Protein AF-A0A1G8EY68-F1 (afdb_monomer_lite)

pLDDT: mean 88.42, std 15.11, range [33.19, 98.62]

Foldseek 3Di:
DPDDFDWDADPVRDTDGDDPVNVVVVVPDPDDDPPQDQQKAFDPDWDPCLLVVLLVLVCCQQVVPPDDSVCLVVDPFWDWGWDQDPVRDIFIWATHGSVRSSVVCRVPLADDCVVGSHDFQDQCLQQDKDKDWDADAQDDPDPPDDQDKDWDCSCCVNQHVPQPDIDIDRHGDIDISACQNVLLVVLLVLLVVLSVVSSCVPPPVSVVSLLVSLVSLLVNVLRLLLSQLSSLVRPADPQFHDDCVQLPDSPPDDPVSSQVSLCNGRVFDLPLVVLVVLSLLSVLLNVCSVVVVVVDADDDSVLSLVNSQSSLSSLVSSVSSCVSNVTTDGSSSSSSNSGGRMDGDDPPVCPVPDDCDPVNPDDDNRSDDPPPD

Radius of gyration: 25.38 Å; chains: 1; bounding box: 69×72×70 Å

Structure (mmCIF, N/CA/C/O backbone):
data_AF-A0A1G8EY68-F1
#
_entry.id   AF-A0A1G8EY68-F1
#
loop_
_atom_site.group_PDB
_atom_site.id
_atom_site.type_symbol
_atom_site.label_atom_id
_atom_site.label_alt_id
_atom_site.label_comp_id
_atom_site.label_asym_id
_atom_site.label_entity_id
_atom_site.label_seq_id
_atom_site.pdbx_PDB_ins_code
_atom_site.Cartn_x
_atom_site.Cartn_y
_atom_site.Cartn_z
_atom_site.occupancy
_atom_site.B_iso_or_equiv
_atom_site.auth_seq_id
_atom_site.auth_comp_id
_atom_site.auth_asym_id
_atom_site.auth_atom_id
_atom_site.pdbx_PDB_model_num
ATOM 1 N N . MET A 1 1 ? 23.937 -21.626 -38.816 1.00 41.50 1 MET A N 1
ATOM 2 C CA . MET A 1 1 ? 23.958 -20.214 -39.261 1.00 41.50 1 MET A CA 1
ATOM 3 C C . MET A 1 1 ? 25.320 -19.625 -38.920 1.00 41.50 1 MET A C 1
ATOM 5 O O . MET A 1 1 ? 25.700 -19.685 -37.760 1.00 41.50 1 MET A O 1
ATOM 9 N N . LYS A 1 2 ? 26.089 -19.144 -39.907 1.00 33.19 2 LYS A N 1
ATOM 10 C CA . LYS A 1 2 ? 27.363 -18.442 -39.666 1.00 33.19 2 LYS A CA 1
ATOM 11 C C . LYS A 1 2 ? 27.033 -17.008 -39.242 1.00 33.19 2 LYS A C 1
ATOM 13 O O . LYS A 1 2 ? 26.468 -16.268 -40.040 1.00 33.19 2 LYS A O 1
ATOM 18 N N . GLY A 1 3 ? 27.310 -16.659 -37.986 1.00 39.44 3 GLY A N 1
ATOM 19 C CA . GLY A 1 3 ? 27.081 -15.314 -37.458 1.00 39.44 3 GLY A CA 1
ATOM 20 C C . GLY A 1 3 ? 27.937 -14.282 -38.194 1.00 39.44 3 GLY A C 1
ATOM 21 O O . GLY A 1 3 ? 29.143 -14.464 -38.345 1.00 39.44 3 GLY A O 1
ATOM 22 N N . SER A 1 4 ? 27.297 -13.222 -38.680 1.00 37.06 4 SER A N 1
ATOM 23 C CA . SER A 1 4 ? 27.951 -12.056 -39.276 1.00 37.06 4 SER A CA 1
ATOM 24 C C . SER A 1 4 ? 28.688 -11.273 -38.186 1.00 37.06 4 SER A C 1
ATOM 26 O O . SER A 1 4 ? 28.052 -10.767 -37.264 1.00 37.06 4 SER A O 1
ATOM 28 N N . ALA A 1 5 ? 30.013 -11.163 -38.290 1.00 46.16 5 ALA A N 1
ATOM 29 C CA . ALA A 1 5 ? 30.825 -10.356 -37.384 1.00 46.16 5 ALA A CA 1
ATOM 30 C C . ALA A 1 5 ? 30.685 -8.862 -37.724 1.00 46.16 5 ALA A C 1
ATOM 32 O O . ALA A 1 5 ? 31.130 -8.414 -38.782 1.00 46.16 5 ALA A O 1
ATOM 33 N N . THR A 1 6 ? 30.089 -8.080 -36.826 1.00 44.00 6 THR A N 1
ATOM 34 C CA . THR A 1 6 ? 30.103 -6.615 -36.895 1.00 44.00 6 THR A CA 1
ATOM 35 C C . THR A 1 6 ? 31.488 -6.114 -36.491 1.00 44.00 6 THR A C 1
ATOM 37 O O . THR A 1 6 ? 31.958 -6.393 -35.392 1.00 44.00 6 THR A O 1
ATOM 40 N N . THR A 1 7 ? 32.164 -5.401 -37.393 1.00 49.25 7 THR A N 1
ATOM 41 C CA . THR A 1 7 ? 33.478 -4.797 -37.125 1.00 49.25 7 THR A CA 1
ATOM 42 C C . THR A 1 7 ? 33.263 -3.332 -36.766 1.00 49.25 7 THR A C 1
ATOM 44 O O . THR A 1 7 ? 32.762 -2.584 -37.602 1.00 49.25 7 THR A O 1
ATOM 47 N N . SER A 1 8 ? 33.624 -2.922 -35.550 1.00 55.19 8 SER A N 1
ATOM 48 C CA . SER A 1 8 ? 33.735 -1.507 -35.186 1.00 55.19 8 SER A CA 1
ATOM 49 C C . SER A 1 8 ? 35.199 -1.071 -35.244 1.00 55.19 8 SER A C 1
ATOM 51 O O . SER A 1 8 ? 36.120 -1.884 -35.122 1.00 55.19 8 SER A O 1
ATOM 53 N N . ILE A 1 9 ? 35.407 0.213 -35.515 1.00 59.00 9 ILE A N 1
ATOM 54 C CA . ILE A 1 9 ? 36.724 0.839 -35.605 1.00 59.00 9 ILE A CA 1
ATOM 55 C C . ILE A 1 9 ? 36.774 1.876 -34.486 1.00 59.00 9 ILE A C 1
ATOM 57 O O . ILE A 1 9 ? 35.826 2.650 -34.346 1.00 59.00 9 ILE A O 1
ATOM 61 N N . ASP A 1 10 ? 37.817 1.839 -33.659 1.00 69.81 10 ASP A N 1
ATOM 62 C CA . ASP A 1 10 ? 38.002 2.829 -32.597 1.00 69.81 10 ASP A CA 1
ATOM 63 C C . ASP A 1 10 ? 38.456 4.192 -33.149 1.00 69.81 10 ASP A C 1
ATOM 65 O O . ASP A 1 10 ? 38.717 4.360 -34.345 1.00 69.81 10 ASP A O 1
ATOM 69 N N . SER A 1 11 ? 38.552 5.184 -32.263 1.00 51.19 11 SER A N 1
ATOM 70 C CA . SER A 1 11 ? 39.003 6.542 -32.585 1.00 51.19 11 SER A CA 1
ATOM 71 C C . SER A 1 11 ? 40.435 6.614 -33.135 1.00 51.19 11 SER A C 1
ATOM 73 O O . SER A 1 11 ? 40.827 7.659 -33.647 1.00 51.19 11 SER A O 1
ATOM 75 N N . GLU A 1 12 ? 41.207 5.524 -33.065 1.00 71.81 12 GLU A N 1
ATOM 76 C CA . GLU A 1 12 ? 42.568 5.411 -33.600 1.00 71.81 12 GLU A CA 1
ATOM 77 C C . GLU A 1 12 ? 42.638 4.596 -34.905 1.00 71.81 12 GLU A C 1
ATOM 79 O O . GLU A 1 12 ? 43.721 4.358 -35.444 1.00 71.81 12 GLU A O 1
ATOM 84 N N . GLY A 1 13 ? 41.499 4.167 -35.457 1.00 62.69 13 GLY A N 1
ATOM 85 C CA . GLY A 1 13 ? 41.462 3.422 -36.714 1.00 62.69 13 GLY A CA 1
ATOM 86 C C . GLY A 1 13 ? 41.760 1.924 -36.574 1.00 62.69 13 GLY A C 1
ATOM 87 O O . GLY A 1 13 ? 41.895 1.232 -37.591 1.00 62.69 13 GLY A O 1
ATOM 88 N N . LYS A 1 14 ? 41.842 1.377 -35.354 1.00 69.19 14 LYS A N 1
ATOM 89 C CA . LYS A 1 14 ? 42.041 -0.061 -35.136 1.00 69.19 14 LYS A CA 1
ATOM 90 C C . LYS A 1 14 ? 40.717 -0.811 -35.229 1.00 69.19 14 LYS A C 1
ATOM 92 O O . LYS A 1 14 ? 39.711 -0.464 -34.615 1.00 69.19 14 LYS A O 1
ATOM 97 N N . LYS A 1 15 ? 40.725 -1.895 -36.011 1.00 64.44 15 LYS A N 1
ATOM 98 C CA . LYS A 1 15 ? 39.593 -2.825 -36.117 1.00 64.44 15 LYS A CA 1
ATOM 99 C C . LYS A 1 15 ? 39.483 -3.632 -34.827 1.00 64.44 15 LYS A C 1
ATOM 101 O O . LYS A 1 15 ? 40.297 -4.526 -34.595 1.00 64.44 15 LYS A O 1
ATOM 106 N N . LEU A 1 16 ? 38.452 -3.365 -34.037 1.00 49.41 16 LEU A N 1
ATOM 107 C CA . LEU A 1 16 ? 38.121 -4.174 -32.874 1.00 49.41 16 LEU A CA 1
ATOM 108 C C . LEU A 1 16 ? 37.337 -5.407 -33.338 1.00 49.41 16 LEU A C 1
ATOM 110 O O . LEU A 1 16 ? 36.207 -5.322 -33.825 1.00 49.41 16 LEU A O 1
ATOM 114 N N . LYS A 1 17 ? 37.965 -6.580 -33.222 1.00 54.59 17 LYS A N 1
ATOM 115 C CA . LYS A 1 17 ? 37.289 -7.872 -33.367 1.00 54.59 17 LYS A CA 1
ATOM 116 C C . LYS A 1 17 ? 36.746 -8.268 -32.002 1.00 54.59 17 LYS A C 1
ATOM 118 O O . LYS A 1 17 ? 37.484 -8.800 -31.187 1.00 54.59 17 LYS A O 1
ATOM 123 N N . PHE A 1 18 ? 35.461 -8.034 -31.778 1.00 50.81 18 PHE A N 1
ATOM 124 C CA . PHE A 1 18 ? 34.773 -8.614 -30.630 1.00 50.81 18 PHE A CA 1
ATOM 125 C C . PHE A 1 18 ? 34.341 -10.032 -30.991 1.00 50.81 18 PHE A C 1
ATOM 127 O O . PHE A 1 18 ? 33.532 -10.218 -31.906 1.00 50.81 18 PHE A O 1
ATOM 134 N N . THR A 1 19 ? 34.881 -11.037 -30.306 1.00 64.50 19 THR A N 1
ATOM 135 C CA . THR A 1 19 ? 34.307 -12.381 -30.391 1.00 64.50 19 THR A CA 1
ATOM 136 C C . THR A 1 19 ? 33.032 -12.443 -29.544 1.00 64.50 19 THR A C 1
ATOM 138 O O . THR A 1 19 ? 32.838 -11.656 -28.616 1.00 64.50 19 THR A O 1
ATOM 141 N N . VAL A 1 20 ? 32.119 -13.364 -29.869 1.00 53.75 20 VAL A N 1
ATOM 142 C CA . VAL A 1 20 ? 30.914 -13.604 -29.049 1.00 53.75 20 VAL A CA 1
ATOM 143 C C . VAL A 1 20 ? 31.305 -14.039 -27.627 1.00 53.75 20 VAL A C 1
ATOM 145 O O . VAL A 1 20 ? 30.604 -13.719 -26.673 1.00 53.75 20 VAL A O 1
ATOM 148 N N . GLU A 1 21 ? 32.459 -14.691 -27.476 1.00 50.19 21 GLU A N 1
ATOM 149 C CA . GLU A 1 21 ? 33.015 -15.128 -26.191 1.00 50.19 21 GLU A CA 1
ATOM 150 C C . GLU A 1 21 ? 33.546 -13.958 -25.343 1.00 50.19 21 GLU A C 1
ATOM 152 O O . GLU A 1 21 ? 33.364 -13.971 -24.127 1.00 50.19 21 GLU A O 1
ATOM 157 N N . ASP A 1 22 ? 34.097 -12.904 -25.956 1.00 50.28 22 ASP A N 1
ATOM 158 C CA . ASP A 1 22 ? 34.552 -11.705 -25.228 1.00 50.28 22 ASP A CA 1
ATOM 159 C C . ASP A 1 22 ? 33.386 -10.905 -24.626 1.00 50.28 22 ASP A C 1
ATOM 161 O O . ASP A 1 22 ? 33.532 -10.292 -23.572 1.00 50.28 22 ASP A O 1
ATOM 165 N N . ARG A 1 23 ? 32.199 -10.951 -25.251 1.00 53.75 23 ARG A N 1
ATOM 166 C CA . ARG A 1 23 ? 30.981 -10.321 -24.705 1.00 53.75 23 ARG A CA 1
ATOM 167 C C . ARG A 1 23 ? 30.365 -11.111 -23.553 1.00 53.75 23 ARG A C 1
ATOM 169 O O . ARG A 1 23 ? 29.715 -10.519 -22.700 1.00 53.75 23 ARG A O 1
ATOM 176 N N . LEU A 1 24 ? 30.563 -12.429 -23.527 1.00 45.44 24 LEU A N 1
ATOM 177 C CA . LEU A 1 24 ? 30.036 -13.297 -22.473 1.00 45.44 24 LEU A CA 1
ATOM 178 C C . LEU A 1 24 ? 30.938 -13.309 -21.228 1.00 45.44 24 LEU A C 1
ATOM 180 O O . LEU A 1 24 ? 30.423 -13.408 -20.123 1.00 45.44 24 LEU A O 1
ATOM 184 N N . ARG A 1 25 ? 32.257 -13.103 -21.369 1.00 44.00 25 ARG A N 1
ATOM 185 C CA . ARG A 1 25 ? 33.178 -12.982 -20.217 1.00 44.00 25 ARG A CA 1
ATOM 186 C C . ARG A 1 25 ? 33.007 -11.702 -19.392 1.00 44.00 25 ARG A C 1
ATOM 188 O O . ARG A 1 25 ? 33.511 -11.645 -18.278 1.00 44.00 25 ARG A O 1
ATOM 195 N N . HIS A 1 26 ? 32.309 -10.689 -19.904 1.00 46.91 26 HIS A N 1
ATOM 196 C CA . HIS A 1 26 ? 31.970 -9.479 -19.141 1.00 46.91 26 HIS A CA 1
ATOM 197 C C . HIS A 1 26 ? 30.803 -9.663 -18.159 1.00 46.91 26 HIS A C 1
ATOM 199 O O . HIS A 1 26 ? 30.503 -8.736 -17.415 1.00 46.91 26 HIS A O 1
ATOM 205 N N . TYR A 1 27 ? 30.165 -10.837 -18.126 1.00 45.81 27 TYR A N 1
ATOM 206 C CA . TYR A 1 27 ? 29.086 -11.124 -17.176 1.00 45.81 27 TYR A CA 1
ATOM 207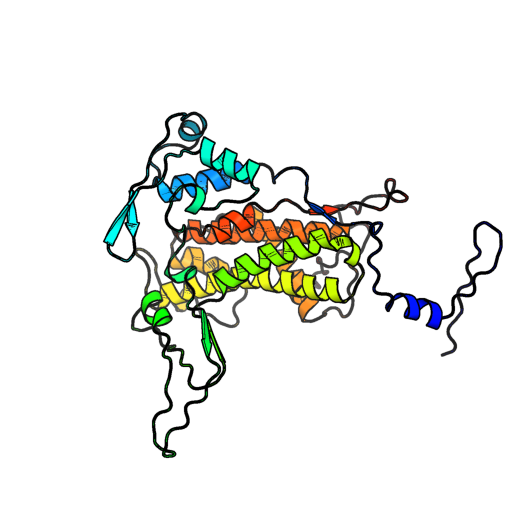 C C . TYR A 1 27 ? 29.549 -11.784 -15.863 1.00 45.81 27 TYR A C 1
ATOM 209 O O . TYR A 1 27 ? 28.755 -11.831 -14.932 1.00 45.81 27 TYR A O 1
ATOM 217 N N . ASP A 1 28 ? 30.815 -12.215 -15.749 1.00 43.50 28 ASP A N 1
ATOM 218 C CA . ASP A 1 28 ? 31.301 -13.013 -14.603 1.00 43.50 28 ASP A CA 1
ATOM 219 C C . ASP A 1 28 ? 32.354 -12.311 -13.713 1.00 43.50 28 ASP A C 1
ATOM 221 O O . ASP A 1 28 ? 32.927 -12.939 -12.821 1.00 43.50 28 ASP A O 1
ATOM 225 N N . SER A 1 29 ? 32.651 -11.020 -13.909 1.00 43.12 29 SER A N 1
ATOM 226 C CA . SER A 1 29 ? 33.595 -10.304 -13.033 1.00 43.12 29 SER A CA 1
ATOM 227 C C . SER A 1 29 ? 32.872 -9.530 -11.926 1.00 43.12 29 SER A C 1
ATOM 229 O O . SER A 1 29 ? 32.528 -8.360 -12.090 1.00 43.12 29 SER A O 1
ATOM 231 N N . GLU A 1 30 ? 32.684 -10.188 -10.782 1.00 54.34 30 GLU A N 1
ATOM 232 C CA . GLU A 1 30 ? 32.257 -9.596 -9.507 1.00 54.34 30 GLU A CA 1
ATOM 233 C C . GLU A 1 30 ? 33.372 -8.741 -8.875 1.00 54.34 30 GLU A C 1
ATOM 235 O O . GLU A 1 30 ? 34.035 -9.140 -7.917 1.00 54.34 30 GLU A O 1
ATOM 240 N N . ILE A 1 31 ? 33.576 -7.530 -9.390 1.00 45.31 31 ILE A N 1
ATOM 241 C CA . ILE A 1 31 ? 34.164 -6.439 -8.604 1.00 45.31 31 ILE A CA 1
ATOM 242 C C . ILE A 1 31 ? 33.248 -5.224 -8.799 1.00 45.31 31 ILE A C 1
ATOM 244 O O . ILE A 1 31 ? 33.129 -4.753 -9.931 1.00 45.31 31 ILE A O 1
ATOM 248 N N . PRO A 1 32 ? 32.566 -4.721 -7.752 1.00 43.34 32 PRO A N 1
ATOM 249 C CA . PRO A 1 32 ? 31.789 -3.497 -7.866 1.00 43.34 32 PRO A CA 1
ATOM 250 C C . PRO A 1 32 ? 32.766 -2.334 -8.047 1.00 43.34 32 PRO A C 1
ATOM 252 O O . PRO A 1 32 ? 33.478 -1.961 -7.117 1.00 43.34 32 PRO A O 1
ATOM 255 N N . ASP A 1 33 ? 32.832 -1.801 -9.262 1.00 50.41 33 ASP A N 1
ATOM 256 C CA . ASP A 1 33 ? 33.445 -0.504 -9.523 1.00 50.41 33 ASP A CA 1
ATOM 257 C C . ASP A 1 33 ? 32.479 0.570 -9.000 1.00 50.41 33 ASP A C 1
ATOM 259 O O . ASP A 1 33 ? 31.323 0.627 -9.424 1.00 50.41 33 ASP A O 1
ATOM 263 N N . ASP A 1 34 ? 32.931 1.410 -8.068 1.00 55.09 34 ASP A N 1
ATOM 264 C CA . ASP A 1 34 ? 32.151 2.502 -7.447 1.00 55.09 34 ASP A CA 1
ATOM 265 C C . ASP A 1 34 ? 31.791 3.617 -8.466 1.00 55.09 34 ASP A C 1
ATOM 267 O O . ASP A 1 34 ? 31.182 4.628 -8.131 1.00 55.09 34 ASP A O 1
ATOM 271 N N . ASN A 1 35 ? 32.162 3.427 -9.740 1.00 66.81 35 ASN A N 1
ATOM 272 C CA . ASN A 1 35 ? 31.910 4.320 -10.872 1.00 66.81 35 ASN A CA 1
ATOM 273 C C . ASN A 1 35 ? 30.697 3.938 -11.740 1.00 66.81 35 ASN A C 1
ATOM 275 O O . ASN A 1 35 ? 30.529 4.492 -12.829 1.00 66.81 35 ASN A O 1
ATOM 279 N N . GLN A 1 36 ? 29.855 2.983 -11.335 1.00 86.94 36 GLN A N 1
ATOM 280 C CA . GLN A 1 36 ? 28.715 2.599 -12.173 1.00 86.94 36 GLN A CA 1
ATOM 281 C C . GLN A 1 36 ? 27.605 3.664 -12.172 1.00 86.94 36 GLN A C 1
ATOM 283 O O . GLN A 1 36 ? 27.129 4.109 -11.129 1.00 86.94 36 GLN A O 1
ATOM 288 N N . HIS A 1 37 ? 27.159 4.061 -13.368 1.00 93.00 37 HIS A N 1
ATOM 289 C CA . HIS A 1 37 ? 26.110 5.066 -13.537 1.00 93.00 37 HIS A CA 1
ATOM 290 C C . HIS A 1 37 ? 24.743 4.556 -13.057 1.00 93.00 37 HIS A C 1
ATOM 292 O O . HIS A 1 37 ? 24.265 3.507 -13.488 1.00 93.00 37 HIS A O 1
ATOM 298 N N . HIS A 1 38 ? 24.072 5.333 -12.206 1.00 95.94 38 HIS A N 1
ATOM 299 C CA . HIS A 1 38 ? 22.721 5.039 -11.724 1.00 95.94 38 HIS A CA 1
ATOM 300 C C . HIS A 1 38 ? 21.671 5.715 -12.606 1.00 95.94 38 HIS A C 1
ATOM 302 O O . HIS A 1 38 ? 21.414 6.912 -12.477 1.00 95.94 38 HIS A O 1
ATOM 308 N N . TYR A 1 39 ? 21.019 4.932 -13.467 1.00 96.44 39 TYR A N 1
ATOM 309 C CA . TYR A 1 39 ? 20.036 5.443 -14.427 1.00 96.44 39 TYR A CA 1
ATOM 310 C C . TYR A 1 39 ? 18.731 5.950 -13.804 1.00 96.44 39 TYR A C 1
ATOM 312 O O . TYR A 1 39 ? 17.986 6.690 -14.443 1.00 96.44 39 TYR A O 1
ATOM 320 N N . ILE A 1 40 ? 18.407 5.513 -12.587 1.00 97.88 40 ILE A N 1
ATOM 321 C CA . ILE A 1 40 ? 17.171 5.877 -11.889 1.00 97.88 40 ILE A CA 1
ATOM 322 C C . ILE A 1 40 ? 17.529 6.283 -10.468 1.00 97.88 40 ILE A C 1
ATOM 324 O O . ILE A 1 40 ? 18.209 5.543 -9.760 1.00 97.88 40 ILE A O 1
ATOM 328 N N . GLN A 1 41 ? 17.050 7.441 -10.038 1.00 97.88 41 GLN A N 1
ATOM 329 C CA . GLN A 1 41 ? 17.287 7.960 -8.697 1.00 97.88 41 GLN A CA 1
ATOM 330 C C . GLN A 1 41 ? 15.978 8.409 -8.058 1.00 97.88 41 GLN A C 1
ATOM 332 O O . GLN A 1 41 ? 14.961 8.602 -8.725 1.00 97.88 41 GLN A O 1
ATOM 337 N N . PHE A 1 42 ? 15.990 8.567 -6.740 1.00 97.94 42 PHE A N 1
ATOM 338 C CA . PHE A 1 42 ? 14.896 9.243 -6.061 1.00 97.94 42 PHE A CA 1
ATOM 339 C C . PHE A 1 42 ? 14.930 10.737 -6.357 1.00 97.94 42 PHE A C 1
ATOM 341 O O . PHE A 1 42 ? 15.996 11.347 -6.348 1.00 97.94 42 PHE A O 1
ATOM 348 N N . SER A 1 43 ? 13.756 11.343 -6.531 1.00 97.38 43 SER A N 1
ATOM 349 C CA . SER A 1 43 ? 13.637 12.796 -6.535 1.00 97.38 43 SER A CA 1
ATOM 350 C C . SER A 1 43 ? 14.218 13.383 -5.243 1.00 97.38 43 SER A C 1
ATOM 352 O O . SER A 1 43 ? 14.058 12.823 -4.151 1.00 97.38 43 SER A O 1
ATOM 354 N N . GLU A 1 44 ? 14.868 14.544 -5.345 1.00 94.75 44 GLU A N 1
ATOM 355 C CA . GLU A 1 44 ? 15.411 15.247 -4.173 1.00 94.75 44 GLU A CA 1
ATOM 356 C C . GLU A 1 44 ? 14.301 15.589 -3.174 1.00 94.75 44 GLU A C 1
ATOM 358 O O . GLU A 1 44 ? 14.439 15.412 -1.962 1.00 94.75 44 GLU A O 1
ATOM 363 N N . ASN A 1 45 ? 13.156 16.011 -3.710 1.00 94.06 45 ASN A N 1
ATOM 364 C CA . ASN A 1 45 ? 11.993 16.423 -2.947 1.00 94.06 45 ASN A CA 1
ATOM 365 C C . ASN A 1 45 ? 10.967 15.294 -2.826 1.00 94.06 45 ASN A C 1
ATOM 367 O O . ASN A 1 45 ? 10.831 14.441 -3.702 1.00 94.06 45 ASN A O 1
ATOM 371 N N . SER A 1 46 ? 10.198 15.316 -1.736 1.00 94.06 46 SER A N 1
ATOM 372 C CA . SER A 1 46 ? 8.995 14.484 -1.625 1.00 94.06 46 SER A CA 1
ATOM 373 C C . SER A 1 46 ? 7.957 14.911 -2.660 1.00 94.06 46 SER A C 1
ATOM 375 O O . SER A 1 46 ? 7.883 16.091 -3.011 1.00 94.06 46 SER A O 1
ATOM 377 N N . ARG A 1 47 ? 7.101 13.972 -3.075 1.00 94.94 47 ARG A N 1
ATOM 378 C CA . ARG A 1 47 ? 5.972 14.272 -3.958 1.00 94.94 47 ARG A CA 1
ATOM 379 C C . ARG A 1 47 ? 5.151 15.447 -3.402 1.00 94.94 47 ARG A C 1
ATOM 381 O O . ARG A 1 47 ? 4.842 15.447 -2.199 1.00 94.94 47 ARG A O 1
ATOM 388 N N . PRO A 1 48 ? 4.780 16.442 -4.230 1.00 95.31 48 PRO A N 1
ATOM 389 C CA . PRO A 1 48 ? 4.034 17.605 -3.769 1.00 95.31 48 PRO A CA 1
ATOM 390 C C . PRO A 1 48 ? 2.788 17.214 -2.969 1.00 95.31 48 PRO A C 1
ATOM 392 O O . PRO A 1 48 ? 1.958 16.422 -3.406 1.00 95.31 48 PRO A O 1
ATOM 395 N N . GLY A 1 49 ? 2.672 17.753 -1.756 1.00 95.56 49 GLY A N 1
ATOM 396 C CA . GLY A 1 49 ? 1.538 17.496 -0.867 1.00 95.56 49 GLY A CA 1
ATOM 397 C C . GLY A 1 49 ? 1.560 16.159 -0.115 1.00 95.56 49 GLY A C 1
ATOM 398 O O . GLY A 1 49 ? 0.829 16.054 0.868 1.00 95.56 49 GLY A O 1
ATOM 399 N N . ALA A 1 50 ? 2.414 15.187 -0.462 1.00 96.94 50 ALA A N 1
ATOM 400 C CA . ALA A 1 50 ? 2.419 13.861 0.173 1.00 96.94 50 ALA A CA 1
ATOM 401 C C . ALA A 1 50 ? 2.654 13.931 1.689 1.00 96.94 50 ALA A C 1
ATOM 403 O O . ALA A 1 50 ? 1.867 13.391 2.462 1.00 96.94 50 ALA A O 1
ATOM 404 N N . VAL A 1 51 ? 3.661 14.696 2.125 1.00 98.00 51 VAL A N 1
ATOM 405 C CA . VAL A 1 51 ? 3.946 14.930 3.554 1.00 98.00 51 VAL A CA 1
ATOM 406 C C . VAL A 1 51 ? 2.765 15.586 4.270 1.00 98.00 51 VAL A C 1
ATOM 408 O O . VAL A 1 51 ? 2.431 15.225 5.394 1.00 98.00 51 VAL A O 1
ATOM 411 N N . THR A 1 52 ? 2.132 16.568 3.623 1.00 97.38 52 THR A N 1
ATOM 412 C CA . THR A 1 52 ? 0.993 17.295 4.201 1.00 97.38 52 THR A CA 1
ATOM 413 C C . THR A 1 52 ? -0.198 16.365 4.386 1.00 97.38 52 THR A C 1
ATOM 415 O O . THR A 1 52 ? -0.814 16.356 5.448 1.00 97.38 52 THR A O 1
ATOM 418 N N . GLU A 1 53 ? -0.512 15.573 3.364 1.00 96.81 53 GLU A N 1
ATOM 419 C CA . GLU A 1 53 ? -1.628 14.638 3.399 1.00 96.81 53 GLU A CA 1
ATOM 420 C C . GLU A 1 53 ? -1.377 13.501 4.400 1.00 96.81 53 GLU A C 1
ATOM 422 O O . GLU A 1 53 ? -2.257 13.212 5.205 1.00 96.81 53 GLU A O 1
ATOM 427 N N . ALA A 1 54 ? -0.174 12.921 4.425 1.00 98.00 54 ALA A N 1
ATOM 428 C CA . ALA A 1 54 ? 0.213 11.905 5.403 1.00 98.00 54 ALA A CA 1
ATOM 429 C C . ALA A 1 54 ? 0.106 12.425 6.844 1.00 98.00 54 ALA A C 1
ATOM 431 O O . ALA A 1 54 ? -0.489 11.771 7.699 1.00 98.00 54 ALA A O 1
ATOM 432 N N . ALA A 1 55 ? 0.612 13.633 7.114 1.00 97.88 55 ALA A N 1
ATOM 433 C CA . ALA A 1 55 ? 0.490 14.250 8.429 1.00 97.88 55 ALA A CA 1
ATOM 434 C C . ALA A 1 55 ? -0.980 14.465 8.826 1.00 97.88 55 ALA A C 1
ATOM 436 O O . ALA A 1 55 ? -1.333 14.232 9.980 1.00 97.88 55 ALA A O 1
ATOM 437 N N . PHE A 1 56 ? -1.860 14.846 7.893 1.00 96.75 56 PHE A N 1
ATOM 438 C CA . PHE A 1 56 ? -3.293 14.912 8.182 1.00 96.75 56 PHE A CA 1
ATOM 439 C C . PHE A 1 56 ? -3.908 13.546 8.449 1.00 96.75 56 PHE A C 1
ATOM 441 O O . PHE A 1 56 ? -4.634 13.431 9.425 1.00 96.75 56 PHE A O 1
ATOM 448 N N . MET A 1 57 ? -3.583 12.515 7.665 1.00 96.31 57 MET A N 1
ATOM 449 C CA . MET A 1 57 ? -4.062 11.150 7.913 1.00 96.31 57 MET A CA 1
ATOM 450 C C . MET A 1 57 ? -3.724 10.680 9.334 1.00 96.31 57 MET A C 1
ATOM 452 O O . MET A 1 57 ? -4.572 10.107 10.014 1.00 96.31 57 MET A O 1
ATOM 456 N N . ILE A 1 58 ? -2.505 10.968 9.799 1.00 96.75 58 ILE A N 1
ATOM 457 C CA . ILE A 1 58 ? -2.043 10.635 11.152 1.00 96.75 58 ILE A CA 1
ATOM 458 C C . ILE A 1 58 ? -2.833 11.428 12.203 1.00 96.75 58 ILE A C 1
ATOM 460 O O . ILE A 1 58 ? -3.338 10.857 13.167 1.00 96.75 58 ILE A O 1
ATOM 464 N N . ILE A 1 59 ? -2.980 12.743 12.020 1.00 96.00 59 ILE A N 1
ATOM 465 C CA . ILE A 1 59 ? -3.714 13.592 12.969 1.00 96.00 59 ILE A CA 1
ATOM 466 C C . ILE A 1 59 ? -5.200 13.218 13.029 1.00 96.00 59 ILE A C 1
ATOM 468 O O . ILE A 1 59 ? -5.748 13.106 14.120 1.00 96.00 59 ILE A O 1
ATOM 472 N N . GLU A 1 60 ? -5.841 12.977 11.888 1.00 93.88 60 GLU A N 1
ATOM 473 C CA . GLU A 1 60 ? -7.235 12.529 11.788 1.00 93.88 60 GLU A CA 1
ATOM 474 C C . GLU A 1 60 ? -7.426 11.178 12.501 1.00 93.88 60 GLU A C 1
ATOM 476 O O . GLU A 1 60 ? -8.382 11.018 13.260 1.00 93.88 60 GLU A O 1
ATOM 481 N N . HIS A 1 61 ? -6.478 10.242 12.353 1.00 94.00 61 HIS A N 1
ATOM 482 C CA . HIS A 1 61 ? -6.515 8.945 13.036 1.00 94.00 61 HIS A CA 1
ATOM 483 C C . HIS A 1 61 ? -6.462 9.077 14.567 1.00 94.00 61 HIS A C 1
ATOM 485 O O . HIS A 1 61 ? -7.309 8.516 15.265 1.00 94.00 61 HIS A O 1
ATOM 491 N N . PHE A 1 62 ? -5.488 9.822 15.102 1.00 93.94 62 PHE A N 1
ATOM 492 C CA . PHE A 1 62 ? -5.260 9.882 16.551 1.00 93.94 62 PHE A CA 1
ATOM 493 C C . PHE A 1 62 ? -6.149 10.903 17.280 1.00 93.94 62 PHE A C 1
ATOM 495 O O . PHE A 1 62 ? -6.528 10.662 18.425 1.00 93.94 62 PHE A O 1
ATOM 502 N N . PHE A 1 63 ? -6.524 12.015 16.638 1.00 92.75 63 PHE A N 1
ATOM 503 C CA . PHE A 1 63 ? -7.340 13.077 17.249 1.00 92.75 63 PHE A CA 1
ATOM 504 C C . PHE A 1 63 ? -8.826 13.047 16.853 1.00 92.75 63 PHE A C 1
ATOM 506 O O . PHE A 1 63 ? -9.588 13.856 17.381 1.00 92.75 63 PHE A O 1
ATOM 513 N N . LYS A 1 64 ? -9.249 12.140 15.954 1.00 85.00 64 LYS A N 1
ATOM 514 C CA . LYS A 1 64 ? -10.655 11.908 15.557 1.00 85.00 64 LYS A CA 1
ATOM 515 C C . LYS A 1 64 ? -11.418 13.197 15.205 1.00 85.00 64 LYS A C 1
ATOM 517 O O . LYS A 1 64 ? -12.465 13.486 15.777 1.00 85.00 64 LYS A O 1
ATOM 522 N N . ASP A 1 65 ? -10.868 13.976 14.273 1.00 66.88 65 ASP A N 1
ATOM 523 C CA . ASP A 1 65 ? -11.492 15.179 13.692 1.00 66.88 65 ASP A CA 1
ATOM 524 C C . ASP A 1 65 ? -11.806 16.323 14.667 1.00 66.88 65 ASP A C 1
ATOM 526 O O . ASP A 1 65 ? -12.739 17.100 14.463 1.00 66.88 65 ASP A O 1
ATOM 530 N N . TYR A 1 66 ? -10.978 16.508 15.700 1.00 71.06 66 TYR A N 1
ATOM 531 C CA . TYR A 1 66 ? -11.162 17.605 16.656 1.00 71.06 66 TYR A CA 1
ATOM 532 C C . TYR A 1 66 ? -11.252 18.998 15.992 1.00 71.06 66 TYR A C 1
ATOM 534 O O . TYR A 1 66 ? -11.853 19.912 16.560 1.00 71.06 66 TYR A O 1
ATOM 542 N N . GLN A 1 67 ? -10.624 19.205 14.818 1.00 86.69 67 GLN A N 1
ATOM 543 C CA . GLN A 1 67 ? -10.509 20.523 14.174 1.00 86.69 67 GLN A CA 1
ATOM 544 C C . GLN A 1 67 ? -10.342 20.474 12.640 1.00 86.69 67 GLN A C 1
ATOM 546 O O . GLN A 1 67 ? -9.728 19.541 12.121 1.00 86.69 67 GLN A O 1
ATOM 551 N N . PRO A 1 68 ? -10.765 21.529 11.905 1.00 91.50 68 PRO A N 1
ATOM 552 C CA . PRO A 1 68 ? -10.505 21.665 10.469 1.00 91.50 68 PRO A CA 1
ATOM 553 C C . PRO A 1 68 ? -9.008 21.718 10.127 1.00 91.50 68 PRO A C 1
ATOM 555 O O . PRO A 1 68 ? -8.222 22.359 10.831 1.00 91.50 68 PRO A O 1
ATOM 558 N N . ARG A 1 69 ? -8.620 21.161 8.971 1.00 94.50 69 ARG A N 1
ATOM 559 C CA . ARG A 1 69 ? -7.224 21.114 8.479 1.00 94.50 69 ARG A CA 1
ATOM 560 C C . ARG A 1 69 ? -6.493 22.467 8.504 1.00 94.50 69 ARG A C 1
ATOM 562 O O . ARG A 1 69 ? -5.326 22.538 8.882 1.00 94.50 69 ARG A O 1
ATOM 569 N N . ASN A 1 70 ? -7.177 23.563 8.166 1.00 93.94 70 ASN A N 1
ATOM 570 C CA . ASN A 1 70 ? -6.592 24.913 8.195 1.00 93.94 70 ASN A CA 1
ATOM 571 C C . ASN A 1 70 ? -6.193 25.375 9.603 1.00 93.94 70 ASN A C 1
ATOM 573 O O . ASN A 1 70 ? -5.241 26.142 9.743 1.00 93.94 70 ASN A O 1
ATOM 577 N N . LYS A 1 71 ? -6.905 24.913 10.636 1.00 94.69 71 LYS A N 1
ATOM 578 C CA . LYS A 1 71 ? -6.586 25.219 12.030 1.00 94.69 71 LYS A CA 1
ATOM 579 C C . LYS A 1 71 ? -5.361 24.425 12.478 1.00 94.69 71 LYS A C 1
ATOM 581 O O . LYS A 1 71 ? -4.424 25.021 12.995 1.00 94.69 71 LYS A O 1
ATOM 586 N N . TRP A 1 72 ? -5.302 23.134 12.144 1.00 94.31 72 TRP A N 1
ATOM 587 C CA . TRP A 1 72 ? -4.137 22.281 12.410 1.00 94.31 72 TRP A CA 1
ATOM 588 C C . TRP A 1 72 ? -2.831 22.817 11.816 1.00 94.31 72 TRP A C 1
ATOM 590 O O . TRP A 1 72 ? -1.797 22.753 12.472 1.00 94.31 72 TRP A O 1
ATOM 600 N N . ARG A 1 73 ? -2.867 23.413 10.616 1.00 94.94 73 ARG A N 1
ATOM 601 C CA . ARG A 1 73 ? -1.676 24.030 9.995 1.00 94.94 73 ARG A CA 1
ATOM 602 C C . ARG A 1 73 ? -1.091 25.198 10.790 1.00 94.94 73 ARG A C 1
ATOM 604 O O . ARG A 1 73 ? 0.079 25.512 10.606 1.00 94.94 73 ARG A O 1
ATOM 611 N N . LYS A 1 74 ? -1.904 25.865 11.611 1.00 95.88 74 LYS A N 1
ATOM 612 C CA . LYS A 1 74 ? -1.517 27.046 12.399 1.00 95.88 74 LYS A CA 1
ATOM 613 C C . LYS A 1 74 ? -1.368 26.740 13.890 1.00 95.88 74 LYS A C 1
ATOM 615 O O . LYS A 1 74 ? -0.915 27.598 14.640 1.00 95.88 74 LYS A O 1
ATOM 620 N N . GLU A 1 75 ? -1.783 25.556 14.325 1.00 95.81 75 GLU A N 1
ATOM 621 C CA . GLU A 1 75 ? -1.794 25.170 15.729 1.00 95.81 75 GLU A CA 1
ATOM 622 C C . GLU A 1 75 ? -0.365 24.878 16.200 1.00 95.81 75 GLU A C 1
ATOM 624 O O . GLU A 1 75 ? 0.278 23.944 15.727 1.00 95.81 75 GLU A O 1
ATOM 629 N N . GLN A 1 76 ? 0.124 25.702 17.128 1.00 96.31 76 GLN A N 1
ATOM 630 C CA . GLN A 1 76 ? 1.457 25.576 17.727 1.00 96.31 76 GLN A CA 1
ATOM 631 C C . GLN A 1 76 ? 1.428 24.787 19.034 1.00 96.31 76 GLN A C 1
ATOM 633 O O . GLN A 1 76 ? 2.460 24.281 19.471 1.00 96.31 76 GLN A O 1
ATOM 638 N N . ARG A 1 77 ? 0.256 24.663 19.671 1.00 96.56 77 ARG A N 1
ATOM 639 C CA . ARG A 1 77 ? 0.143 23.892 20.906 1.00 96.56 77 ARG A CA 1
ATOM 640 C C . ARG A 1 77 ? 0.388 22.421 20.608 1.00 96.56 77 ARG A C 1
ATOM 642 O O . ARG A 1 77 ? -0.025 21.901 19.568 1.00 96.56 77 ARG A O 1
ATOM 649 N N . LEU A 1 78 ? 1.080 21.771 21.534 1.00 96.75 78 LEU A N 1
ATOM 650 C CA . LEU A 1 78 ? 1.294 20.336 21.511 1.00 96.75 78 LEU A CA 1
ATOM 651 C C . LEU A 1 78 ? 0.238 19.665 22.381 1.00 96.75 78 LEU A C 1
ATOM 653 O O . LEU A 1 78 ? -0.154 20.192 23.422 1.00 96.75 78 LEU A O 1
ATOM 657 N N . PHE A 1 79 ? -0.196 18.492 21.948 1.00 95.62 79 PHE A N 1
ATOM 658 C CA . PHE A 1 79 ? -1.214 17.705 22.620 1.00 95.62 79 PHE A CA 1
ATOM 659 C C . PHE A 1 79 ? -0.671 16.311 22.907 1.00 95.62 79 PHE A C 1
ATOM 661 O O . PHE A 1 79 ? 0.228 15.828 22.217 1.00 95.62 79 PHE A O 1
ATOM 668 N N . THR A 1 80 ? -1.234 15.666 23.917 1.00 96.31 80 THR A N 1
ATOM 669 C CA . THR A 1 80 ? -1.085 14.229 24.136 1.00 96.31 80 THR A CA 1
ATOM 670 C C . THR A 1 80 ? -2.366 13.526 23.711 1.00 96.31 80 THR A C 1
ATOM 672 O O . THR A 1 80 ? -3.447 14.120 23.697 1.00 96.31 80 THR A O 1
ATOM 675 N N . VAL A 1 81 ? -2.240 12.254 23.354 1.00 95.25 81 VAL A N 1
ATOM 676 C CA . VAL A 1 81 ? -3.365 11.373 23.058 1.00 95.25 81 VAL A CA 1
ATOM 677 C C . VAL A 1 81 ? -3.332 10.232 24.062 1.00 95.25 81 VAL A C 1
ATOM 679 O O . VAL A 1 81 ? -2.283 9.635 24.296 1.00 95.25 81 VAL A O 1
ATOM 682 N N . SER A 1 82 ? -4.488 9.945 24.652 1.00 93.94 82 SER A N 1
ATOM 683 C CA . SER A 1 82 ? -4.681 8.787 25.519 1.00 93.94 82 SER A CA 1
ATOM 684 C C . SER A 1 82 ? -5.381 7.690 24.727 1.00 93.94 82 SER A C 1
ATOM 686 O O . SER A 1 82 ? -6.469 7.907 24.191 1.00 93.94 82 SER A O 1
ATOM 688 N N . GLN A 1 83 ? -4.758 6.521 24.642 1.00 91.62 83 GLN A N 1
ATOM 689 C CA . GLN A 1 83 ? -5.291 5.339 23.970 1.00 91.62 83 GLN A CA 1
ATOM 690 C C . GLN A 1 83 ? -5.345 4.178 24.961 1.00 91.62 83 GLN A C 1
ATOM 692 O O . GLN A 1 83 ? -4.618 4.164 25.947 1.00 91.62 83 GLN A O 1
ATOM 697 N N . VAL A 1 84 ? -6.222 3.216 24.711 1.00 90.44 84 VAL A N 1
ATOM 698 C CA . VAL A 1 84 ? -6.293 1.979 25.491 1.00 90.44 84 VAL A CA 1
ATOM 699 C C . VAL A 1 84 ? -5.716 0.873 24.619 1.00 90.44 84 VAL A C 1
ATOM 701 O O . VAL A 1 84 ? -6.096 0.777 23.452 1.00 90.44 84 VAL A O 1
ATOM 704 N N . ASP A 1 85 ? -4.769 0.107 25.152 1.00 86.69 85 ASP A N 1
ATOM 705 C CA . ASP A 1 85 ? -4.170 -1.022 24.438 1.00 86.69 85 ASP A CA 1
ATOM 706 C C . ASP A 1 85 ? -5.058 -2.282 24.490 1.00 86.69 85 ASP A C 1
ATOM 708 O O . ASP A 1 85 ? -6.103 -2.315 25.147 1.00 86.69 85 ASP A O 1
ATOM 712 N N . ASP A 1 86 ? -4.617 -3.355 23.830 1.00 81.31 86 ASP A N 1
ATOM 713 C CA . ASP A 1 86 ? -5.330 -4.642 23.795 1.00 81.31 86 ASP A CA 1
ATOM 714 C C . ASP A 1 86 ? -5.488 -5.303 25.180 1.00 81.31 86 ASP A C 1
ATOM 716 O O . ASP A 1 86 ? -6.269 -6.240 25.346 1.00 81.31 86 ASP A O 1
ATOM 720 N N . LYS A 1 87 ? -4.744 -4.835 26.190 1.00 87.06 87 LYS A N 1
ATOM 721 C CA . LYS A 1 87 ? -4.786 -5.312 27.580 1.00 87.06 87 LYS A CA 1
ATOM 722 C C . LYS A 1 87 ? -5.613 -4.397 28.483 1.00 87.06 87 LYS A C 1
ATOM 724 O O . LYS A 1 87 ? -5.585 -4.567 29.702 1.00 87.06 87 LYS A O 1
ATOM 729 N N . ASN A 1 88 ? -6.359 -3.453 27.910 1.00 88.88 88 ASN A N 1
ATOM 730 C CA . ASN A 1 88 ? -7.083 -2.405 28.624 1.00 88.88 88 ASN A CA 1
ATOM 731 C C . ASN A 1 88 ? -6.187 -1.474 29.466 1.00 88.88 88 ASN A C 1
ATOM 733 O O . ASN A 1 88 ? -6.681 -0.793 30.368 1.00 88.88 88 ASN A O 1
ATOM 737 N N . ALA A 1 89 ? -4.883 -1.415 29.192 1.00 91.88 89 ALA A N 1
ATOM 738 C CA . ALA A 1 89 ? -3.983 -0.475 29.837 1.00 91.88 89 ALA A CA 1
ATOM 739 C C . ALA A 1 89 ? -4.063 0.893 29.149 1.00 91.88 89 ALA A C 1
ATOM 741 O O . ALA A 1 89 ? -4.073 1.006 27.921 1.00 91.88 89 ALA A O 1
ATOM 742 N N . LEU A 1 90 ? -4.121 1.949 29.962 1.00 94.50 90 LEU A N 1
ATOM 743 C CA . LEU A 1 90 ? -4.096 3.320 29.472 1.00 94.50 90 LEU A CA 1
ATOM 744 C C . LEU A 1 90 ? -2.674 3.682 29.035 1.00 94.50 90 LEU A C 1
ATOM 746 O O . LEU A 1 90 ? -1.756 3.726 29.853 1.00 94.50 90 LEU A O 1
ATOM 750 N N . HIS A 1 91 ? -2.520 4.003 27.758 1.00 94.19 91 HIS A N 1
ATOM 751 C CA . HIS A 1 91 ? -1.286 4.474 27.151 1.00 94.19 91 HIS A CA 1
ATOM 752 C C . HIS A 1 91 ? -1.399 5.964 26.821 1.00 94.19 91 HIS A C 1
ATOM 754 O O . HIS A 1 91 ? -2.366 6.395 26.191 1.00 94.19 91 HIS A O 1
ATOM 760 N N . ILE A 1 92 ? -0.420 6.763 27.246 1.00 96.06 92 ILE A N 1
ATOM 761 C CA . ILE A 1 92 ? -0.382 8.211 27.000 1.00 96.06 92 ILE A CA 1
ATOM 762 C C . ILE A 1 92 ? 0.795 8.512 26.079 1.00 96.06 92 ILE A C 1
ATOM 764 O O . ILE A 1 92 ? 1.935 8.162 26.382 1.00 96.06 92 ILE A O 1
ATOM 768 N N . SER A 1 93 ? 0.519 9.183 24.964 1.00 97.06 93 SER A N 1
ATOM 769 C CA . SER A 1 93 ? 1.548 9.546 23.995 1.00 97.06 93 SER A CA 1
ATOM 770 C C . SER A 1 93 ? 2.487 10.641 24.498 1.00 97.06 93 SER A C 1
ATOM 772 O O . SER A 1 93 ? 2.160 11.428 25.391 1.00 97.06 93 SER A O 1
ATOM 774 N N . GLY A 1 94 ? 3.626 10.785 23.821 1.00 97.00 94 GLY A N 1
ATOM 775 C CA . GLY A 1 94 ? 4.401 12.019 23.866 1.00 97.00 94 GLY A CA 1
ATOM 776 C C . GLY A 1 94 ? 3.603 13.206 23.314 1.00 97.00 94 GLY A C 1
ATOM 777 O O . GLY A 1 94 ? 2.551 13.049 22.692 1.00 97.00 94 GLY A O 1
ATOM 778 N N . GLN A 1 95 ? 4.105 14.420 23.538 1.00 97.25 95 GLN A N 1
ATOM 779 C CA . GLN A 1 95 ? 3.472 15.648 23.056 1.00 97.25 95 GLN A CA 1
ATOM 780 C C . GLN A 1 95 ? 3.744 15.885 21.562 1.00 97.25 95 GLN A C 1
ATOM 782 O O . GLN A 1 95 ? 4.907 15.944 21.138 1.00 97.25 95 GLN A O 1
ATOM 787 N N . PHE A 1 96 ? 2.689 16.067 20.764 1.00 97.50 96 PHE A N 1
ATOM 788 C CA . PHE A 1 96 ? 2.783 16.313 19.323 1.00 97.50 96 PHE A CA 1
ATOM 789 C C . PHE A 1 96 ? 1.588 17.091 18.757 1.00 97.50 96 PHE A C 1
ATOM 791 O O . PHE A 1 96 ? 0.582 17.323 19.422 1.00 97.50 96 PHE A O 1
ATOM 798 N N . ASN A 1 97 ? 1.729 17.534 17.512 1.00 96.69 97 ASN A N 1
ATOM 799 C CA . ASN A 1 97 ? 0.676 18.130 16.697 1.00 96.69 97 ASN A CA 1
ATOM 800 C C . ASN A 1 97 ? 1.002 17.895 15.211 1.00 96.69 97 ASN A C 1
ATOM 802 O O . ASN A 1 97 ? 2.006 17.255 14.879 1.00 96.69 97 ASN A O 1
ATOM 806 N N . TYR A 1 98 ? 0.183 18.451 14.317 1.00 97.12 98 TYR A N 1
ATOM 807 C CA . TYR A 1 98 ? 0.400 18.380 12.869 1.00 97.12 98 TYR A CA 1
ATOM 808 C C . TYR A 1 98 ? 1.806 18.839 12.446 1.00 97.12 98 TYR A C 1
ATOM 810 O O . TYR A 1 98 ? 2.461 18.161 11.656 1.00 97.12 98 TYR A O 1
ATOM 818 N N . LEU A 1 99 ? 2.289 19.969 12.977 1.00 97.88 99 LEU A N 1
ATOM 819 C CA . LEU A 1 99 ? 3.581 20.541 12.588 1.00 97.88 99 LEU A CA 1
ATOM 820 C C . LEU A 1 99 ? 4.747 19.630 12.980 1.00 97.88 99 LEU A C 1
ATOM 822 O O . LEU A 1 99 ? 5.651 19.435 12.170 1.00 97.88 99 LEU A O 1
ATOM 826 N N . LYS A 1 100 ? 4.698 19.031 14.177 1.00 98.19 100 LYS A N 1
ATOM 827 C CA . LYS A 1 100 ? 5.728 18.104 14.664 1.00 98.19 100 LYS A CA 1
ATOM 828 C C . LYS A 1 100 ? 5.755 16.804 13.856 1.00 98.19 100 LYS A C 1
ATOM 830 O O . LYS A 1 100 ? 6.832 16.332 13.505 1.00 98.19 100 LYS A O 1
ATOM 835 N N . VAL A 1 101 ? 4.586 16.263 13.503 1.00 98.12 101 VAL A N 1
ATOM 836 C CA . VAL A 1 101 ? 4.482 15.080 12.628 1.00 98.12 101 VAL A CA 1
ATOM 837 C C . VAL A 1 101 ? 5.038 15.392 11.242 1.00 98.12 101 VAL A C 1
ATOM 839 O O . VAL A 1 101 ? 5.906 14.677 10.753 1.00 98.12 101 VAL A O 1
ATOM 842 N N . ALA A 1 102 ? 4.599 16.493 10.627 1.00 98.25 102 ALA A N 1
ATOM 843 C CA . ALA A 1 102 ? 5.073 16.890 9.307 1.00 98.25 102 ALA A CA 1
ATOM 844 C C . ALA A 1 102 ? 6.585 17.175 9.291 1.00 98.25 102 ALA A C 1
ATOM 846 O O . ALA A 1 102 ? 7.247 16.843 8.313 1.00 98.25 102 ALA A O 1
ATOM 847 N N . ALA A 1 103 ? 7.138 17.776 10.350 1.00 98.12 103 ALA A N 1
ATOM 848 C CA . ALA A 1 103 ? 8.578 17.989 10.486 1.00 98.12 103 ALA A CA 1
ATOM 849 C C . ALA A 1 103 ? 9.343 16.660 10.557 1.00 98.12 103 ALA A C 1
ATOM 851 O O . ALA A 1 103 ? 10.265 16.465 9.773 1.00 98.12 103 ALA A O 1
ATOM 852 N N . SER A 1 104 ? 8.895 15.727 11.402 1.00 98.19 104 SER A N 1
ATOM 853 C CA . SER A 1 104 ? 9.517 14.403 11.534 1.00 98.19 104 SER A CA 1
ATOM 854 C C . SER A 1 104 ? 9.487 13.608 10.224 1.00 98.19 104 SER A C 1
ATOM 856 O O . SER A 1 104 ? 10.494 13.020 9.840 1.00 98.19 104 SER A O 1
ATOM 858 N N . ILE A 1 105 ? 8.375 13.663 9.479 1.00 98.31 105 ILE A N 1
ATOM 859 C CA . ILE A 1 105 ? 8.278 13.020 8.160 1.00 98.31 105 ILE A CA 1
ATOM 860 C C . ILE A 1 105 ? 9.265 13.638 7.162 1.00 98.31 105 ILE A C 1
ATOM 862 O O . ILE A 1 105 ? 9.872 12.911 6.383 1.00 98.31 105 ILE A O 1
ATOM 866 N N . ARG A 1 106 ? 9.446 14.967 7.154 1.00 97.25 106 ARG A N 1
ATOM 867 C CA . ARG A 1 106 ? 10.433 15.607 6.260 1.00 97.25 106 ARG A CA 1
ATOM 868 C C . ARG A 1 106 ? 11.862 15.223 6.620 1.00 97.25 106 ARG A C 1
ATOM 870 O O . ARG A 1 106 ? 12.672 15.042 5.720 1.00 97.25 106 ARG A O 1
ATOM 877 N N . GLU A 1 107 ? 12.149 15.130 7.913 1.00 96.62 107 GLU A N 1
ATOM 878 C CA . GLU A 1 107 ? 13.476 14.811 8.431 1.00 96.62 107 GLU A CA 1
ATOM 879 C C . GLU A 1 107 ? 13.872 13.361 8.136 1.00 96.62 107 GLU A C 1
ATOM 881 O O . GLU A 1 107 ? 14.970 13.107 7.648 1.00 96.62 107 GLU A O 1
ATOM 886 N N . HIS A 1 108 ? 12.974 12.407 8.387 1.00 96.69 108 HIS A N 1
ATOM 887 C CA . HIS A 1 108 ? 13.294 10.980 8.291 1.00 96.69 108 HIS A CA 1
ATOM 888 C C . HIS A 1 108 ? 12.810 10.318 6.994 1.00 96.69 108 HIS A C 1
ATOM 890 O O . HIS A 1 108 ? 13.264 9.231 6.644 1.00 96.69 108 HIS A O 1
ATOM 896 N N . GLY A 1 109 ? 11.900 10.957 6.256 1.00 95.56 109 GLY A N 1
ATOM 897 C CA . GLY A 1 109 ? 11.289 10.395 5.048 1.00 95.56 109 GLY A CA 1
ATOM 898 C C . GLY A 1 109 ? 10.259 9.293 5.316 1.00 95.56 109 GLY A C 1
ATOM 899 O O . GLY A 1 109 ? 9.806 8.645 4.373 1.00 95.56 109 GLY A O 1
ATOM 900 N N . ASP A 1 110 ? 9.895 9.065 6.578 1.00 96.94 110 ASP A N 1
ATOM 901 C CA . ASP A 1 110 ? 8.902 8.091 7.017 1.00 96.94 110 ASP A CA 1
ATOM 902 C C . ASP A 1 110 ? 8.142 8.580 8.260 1.00 96.94 110 ASP A C 1
ATOM 904 O O . ASP A 1 110 ? 8.487 9.579 8.895 1.00 96.94 110 ASP A O 1
ATOM 908 N N . PHE A 1 111 ? 7.069 7.871 8.593 1.00 97.75 111 PHE A N 1
ATOM 909 C CA . PHE A 1 111 ? 6.367 7.987 9.856 1.00 97.75 111 PHE A CA 1
ATOM 910 C C . PHE A 1 111 ? 6.564 6.719 10.686 1.00 97.75 111 PHE A C 1
ATOM 912 O O . PHE A 1 111 ? 6.293 5.604 10.233 1.00 97.75 111 PHE A O 1
ATOM 919 N N . ASP A 1 112 ? 6.974 6.918 11.934 1.00 97.06 112 ASP A N 1
ATOM 920 C CA . ASP A 1 112 ? 7.086 5.877 12.946 1.00 97.06 112 ASP A CA 1
ATOM 921 C C . ASP A 1 112 ? 6.272 6.306 14.183 1.00 97.06 112 ASP A C 1
ATOM 923 O O . ASP A 1 112 ? 6.635 7.299 14.829 1.00 97.06 112 ASP A O 1
ATOM 927 N N . PRO A 1 113 ? 5.171 5.603 14.525 1.00 96.62 113 PRO A N 1
ATOM 928 C CA . PRO A 1 113 ? 4.342 5.956 15.675 1.00 96.62 113 PRO A CA 1
ATOM 929 C C . PRO A 1 113 ? 5.117 5.909 17.001 1.00 96.62 113 PRO A C 1
ATOM 931 O O . PRO A 1 113 ? 4.840 6.706 17.904 1.00 96.62 113 PRO A O 1
ATOM 934 N N . TYR A 1 114 ? 6.136 5.053 17.121 1.00 96.06 114 TYR A N 1
ATOM 935 C CA . TYR A 1 114 ? 6.879 4.880 18.368 1.00 96.06 114 TYR A CA 1
ATOM 936 C C . TYR A 1 114 ? 7.735 6.102 18.722 1.00 96.06 114 TYR A C 1
ATOM 938 O O . TYR A 1 114 ? 7.893 6.404 19.906 1.00 96.06 114 TYR A O 1
ATOM 946 N N . ARG A 1 115 ? 8.185 6.894 17.733 1.00 96.56 115 ARG A N 1
ATOM 947 C CA . ARG A 1 115 ? 8.894 8.175 17.968 1.00 96.56 115 ARG A CA 1
ATOM 948 C C . ARG A 1 115 ? 8.044 9.204 18.721 1.00 96.56 115 ARG A C 1
ATOM 950 O O . ARG A 1 115 ? 8.576 10.126 19.334 1.00 96.56 115 ARG A O 1
ATOM 957 N N . PHE A 1 116 ? 6.724 9.045 18.687 1.00 97.38 116 PHE A N 1
ATOM 958 C CA . PHE A 1 116 ? 5.762 9.896 19.385 1.00 97.38 116 PHE A CA 1
ATOM 959 C C . PHE A 1 116 ? 5.159 9.214 20.617 1.00 97.38 116 PHE A C 1
ATOM 961 O O . PHE A 1 116 ? 4.283 9.788 21.263 1.00 97.38 116 PHE A O 1
ATOM 968 N N . GLY A 1 117 ? 5.600 7.995 20.944 1.00 96.31 117 GLY A N 1
ATOM 969 C CA . GLY A 1 117 ? 4.964 7.162 21.957 1.00 96.31 117 GLY A CA 1
ATOM 970 C C . GLY A 1 117 ? 3.508 6.846 21.613 1.00 96.31 117 GLY A C 1
ATOM 971 O O . GLY A 1 117 ? 2.680 6.828 22.511 1.00 96.31 117 GLY A O 1
ATOM 972 N N . LEU A 1 118 ? 3.160 6.669 20.339 1.00 95.81 118 LEU A N 1
ATOM 973 C CA . LEU A 1 118 ? 1.809 6.292 19.913 1.00 95.81 118 LEU A CA 1
ATOM 974 C C . LEU A 1 118 ? 1.686 4.772 19.791 1.00 95.81 118 LEU A C 1
ATOM 976 O O . LEU A 1 118 ? 2.677 4.085 19.537 1.00 95.81 118 LEU A O 1
ATOM 980 N N . LEU A 1 119 ? 0.463 4.252 19.936 1.00 93.94 119 LEU A N 1
ATOM 981 C CA . LEU A 1 119 ? 0.174 2.875 19.537 1.00 93.94 119 LEU A CA 1
ATOM 982 C C . LEU A 1 119 ? 0.236 2.740 18.007 1.00 93.94 119 LEU A C 1
ATOM 984 O O . LEU A 1 119 ? 0.182 3.733 17.272 1.00 93.94 119 LEU A O 1
ATOM 988 N N . ALA A 1 120 ? 0.354 1.501 17.528 1.00 91.44 120 ALA A N 1
ATOM 989 C CA . ALA A 1 120 ? 0.388 1.222 16.100 1.00 91.44 120 ALA A CA 1
ATOM 990 C C . ALA A 1 120 ? -0.893 1.728 15.417 1.00 91.44 120 ALA A C 1
ATOM 992 O O . ALA A 1 120 ? -2.009 1.472 15.865 1.00 91.44 120 ALA A O 1
ATOM 993 N N . MET A 1 121 ? -0.718 2.458 14.316 1.00 94.19 121 MET A N 1
ATOM 994 C CA . MET A 1 121 ? -1.817 2.829 13.433 1.00 94.19 121 MET A CA 1
ATOM 995 C C . MET A 1 121 ? -2.091 1.638 12.514 1.00 94.19 121 MET A C 1
ATOM 997 O O . MET A 1 121 ? -1.279 1.378 11.624 1.00 94.19 121 MET A O 1
ATOM 1001 N N . GLU A 1 122 ? -3.183 0.907 12.736 1.00 93.94 122 GLU A N 1
ATOM 1002 C CA . GLU A 1 122 ? -3.534 -0.286 11.957 1.00 93.94 122 GLU A CA 1
ATOM 1003 C C . GLU A 1 122 ? -5.029 -0.617 12.010 1.00 93.94 122 GLU A C 1
ATOM 1005 O O . GLU A 1 122 ? -5.704 -0.368 13.002 1.00 93.94 122 GLU A O 1
ATOM 1010 N N . CYS A 1 123 ? -5.559 -1.223 10.945 1.00 94.94 123 CYS A N 1
ATOM 1011 C CA . CYS A 1 123 ? -6.860 -1.874 10.965 1.00 94.94 123 CYS A CA 1
ATOM 1012 C C . CYS A 1 123 ? -6.661 -3.341 11.352 1.00 94.94 123 CYS A C 1
ATOM 1014 O O . CYS A 1 123 ? -6.321 -4.150 10.494 1.00 94.94 123 CYS A O 1
ATOM 1016 N N . GLN A 1 124 ? -6.891 -3.681 12.624 1.00 92.62 124 GLN A N 1
ATOM 1017 C CA . GLN A 1 124 ? -6.547 -4.984 13.215 1.00 92.62 124 GLN A CA 1
ATOM 1018 C C . GLN A 1 124 ? -6.827 -6.185 12.292 1.00 92.62 124 GLN A C 1
ATOM 1020 O O . GLN A 1 124 ? -5.913 -6.910 11.930 1.00 92.62 124 GLN A O 1
ATOM 1025 N N . TRP A 1 125 ? -8.058 -6.368 11.810 1.00 94.94 125 TRP A N 1
ATOM 1026 C CA . TRP A 1 125 ? -8.411 -7.538 10.991 1.00 94.94 125 TRP A CA 1
ATOM 1027 C C . TRP A 1 125 ? -7.802 -7.551 9.575 1.00 94.94 125 TRP A C 1
ATOM 1029 O O . TRP A 1 125 ? -7.786 -8.593 8.916 1.00 94.94 125 TRP A O 1
ATOM 1039 N N . MET A 1 126 ? -7.342 -6.401 9.078 1.00 95.62 126 MET A N 1
ATOM 1040 C CA . MET A 1 126 ? -6.775 -6.253 7.737 1.00 95.62 126 MET A CA 1
ATOM 1041 C C . MET A 1 126 ? -5.241 -6.228 7.751 1.00 95.62 126 MET A C 1
ATOM 1043 O O . MET A 1 126 ? -4.621 -6.775 6.837 1.00 95.62 126 MET A O 1
ATOM 1047 N N . ASP A 1 127 ? -4.660 -5.589 8.766 1.00 95.38 127 ASP A N 1
ATOM 1048 C CA . ASP A 1 127 ? -3.240 -5.259 8.890 1.00 95.38 127 ASP A CA 1
ATOM 1049 C C . ASP A 1 127 ? -2.485 -6.156 9.886 1.00 95.38 127 ASP A C 1
ATOM 1051 O O . ASP A 1 127 ? -1.268 -6.274 9.770 1.00 95.38 127 ASP A O 1
ATOM 1055 N N . PHE A 1 128 ? -3.162 -6.833 10.821 1.00 92.94 128 PHE A N 1
ATOM 1056 C CA . PHE A 1 128 ? -2.512 -7.827 11.678 1.00 92.94 128 PHE A CA 1
ATOM 1057 C C . PHE A 1 128 ? -2.330 -9.139 10.920 1.00 92.94 128 PHE A C 1
ATOM 1059 O O . PHE A 1 128 ? -3.286 -9.683 10.363 1.00 92.94 128 PHE A O 1
ATOM 1066 N N . THR A 1 129 ? -1.124 -9.702 10.979 1.00 91.44 129 THR A N 1
ATOM 1067 C CA . THR A 1 129 ? -0.865 -11.067 10.523 1.00 91.44 129 THR A CA 1
ATOM 1068 C C . THR A 1 129 ? -0.284 -11.912 11.643 1.00 91.44 129 THR A C 1
ATOM 1070 O O . THR A 1 129 ? 0.709 -11.538 12.264 1.00 91.44 129 THR A O 1
ATOM 1073 N N . LEU A 1 130 ? -0.856 -13.098 11.847 1.00 91.25 130 LEU A N 1
ATOM 1074 C CA . LEU A 1 130 ? -0.131 -14.175 12.497 1.00 91.25 130 LEU A CA 1
ATOM 1075 C C . LEU A 1 130 ? 0.894 -14.685 11.487 1.00 91.25 130 LEU A C 1
ATOM 1077 O O . LEU A 1 130 ? 0.508 -15.172 10.430 1.00 91.25 130 LEU A O 1
ATOM 1081 N N . ASP A 1 131 ? 2.178 -14.525 11.785 1.00 92.06 131 ASP A N 1
ATOM 1082 C CA . ASP A 1 131 ? 3.284 -15.050 10.985 1.00 92.06 131 ASP A CA 1
ATOM 1083 C C . ASP A 1 131 ? 4.072 -16.027 11.850 1.00 92.06 131 ASP A C 1
ATOM 1085 O O . ASP A 1 131 ? 4.796 -15.634 12.766 1.00 92.06 131 ASP A O 1
ATOM 1089 N N . MET A 1 132 ? 3.871 -17.315 11.596 1.00 90.38 132 MET A N 1
ATOM 1090 C CA . MET A 1 132 ? 4.507 -18.382 12.357 1.00 90.38 132 MET A CA 1
ATOM 1091 C C . MET A 1 132 ? 5.140 -19.388 11.418 1.00 90.38 132 MET A C 1
ATOM 1093 O O . MET A 1 132 ? 4.497 -19.874 10.489 1.00 90.38 132 MET A O 1
ATOM 1097 N N . SER A 1 133 ? 6.395 -19.727 11.685 1.00 91.38 133 SER A N 1
ATOM 1098 C CA . SER A 1 133 ? 7.086 -20.838 11.050 1.00 91.38 133 SER A CA 1
ATOM 1099 C C . SER A 1 133 ? 7.257 -21.975 12.044 1.00 91.38 133 SER A C 1
ATOM 1101 O O . SER A 1 133 ? 7.432 -21.778 13.246 1.00 91.38 133 SER A O 1
ATOM 1103 N N . PHE A 1 134 ? 7.189 -23.186 11.521 1.00 87.69 134 PHE A N 1
ATOM 1104 C CA . PHE A 1 134 ? 7.366 -24.402 12.284 1.00 87.69 134 PHE A CA 1
ATOM 1105 C C . PHE A 1 134 ? 8.202 -25.359 11.446 1.00 87.69 134 PHE A C 1
ATOM 1107 O O . PHE A 1 134 ? 7.982 -25.485 10.245 1.00 87.69 134 PHE A O 1
ATOM 1114 N N . ASN A 1 135 ? 9.195 -25.996 12.051 1.00 88.06 135 ASN A N 1
ATOM 1115 C CA . ASN A 1 135 ? 10.170 -26.841 11.357 1.00 88.06 135 ASN A CA 1
ATOM 1116 C C . ASN A 1 135 ? 10.354 -28.197 12.049 1.00 88.06 135 ASN A C 1
ATOM 1118 O O . ASN A 1 135 ? 11.405 -28.819 11.921 1.00 88.06 135 ASN A O 1
ATOM 1122 N N . VAL A 1 136 ? 9.351 -28.635 12.809 1.00 78.31 136 VAL A N 1
ATOM 1123 C CA . VAL A 1 136 ? 9.389 -29.899 13.540 1.00 78.31 136 VAL A CA 1
ATOM 1124 C C . VAL A 1 136 ? 8.234 -30.772 13.077 1.00 78.31 136 VAL A C 1
ATOM 1126 O O . VAL A 1 136 ? 7.106 -30.313 12.954 1.00 78.31 136 VAL A O 1
ATOM 1129 N N . GLN A 1 137 ? 8.491 -32.057 12.870 1.00 75.12 137 GLN A N 1
ATOM 1130 C CA . GLN A 1 137 ? 7.438 -33.052 12.731 1.00 75.12 137 GLN A CA 1
ATOM 1131 C C . GLN A 1 137 ? 7.343 -33.858 14.026 1.00 75.12 137 GLN A C 1
ATOM 1133 O O . GLN A 1 137 ? 8.204 -34.686 14.325 1.00 75.12 137 GLN A O 1
ATOM 1138 N N . PHE A 1 138 ? 6.271 -33.661 14.792 1.00 71.62 138 PHE A N 1
ATOM 1139 C CA . PHE A 1 138 ? 5.993 -34.521 15.939 1.00 71.62 138 PHE A CA 1
ATOM 1140 C C . PHE A 1 138 ? 5.346 -35.818 15.457 1.00 71.62 138 PHE A C 1
ATOM 1142 O O . PHE A 1 138 ? 4.160 -35.862 15.141 1.00 71.62 138 PHE A O 1
ATOM 1149 N N . ARG A 1 139 ? 6.128 -36.897 15.381 1.00 67.38 139 ARG A N 1
ATOM 1150 C CA . ARG A 1 139 ? 5.573 -38.228 15.129 1.00 67.38 139 ARG A CA 1
ATOM 1151 C C . ARG A 1 139 ? 4.914 -38.728 16.406 1.00 67.38 139 ARG A C 1
ATOM 1153 O O . ARG A 1 139 ? 5.565 -38.828 17.442 1.00 67.38 139 ARG A O 1
ATOM 1160 N N . GLY A 1 140 ? 3.628 -39.041 16.318 1.00 67.81 140 GLY A N 1
ATOM 1161 C CA . GLY A 1 140 ? 2.960 -39.816 17.349 1.00 67.81 140 GLY A CA 1
ATOM 1162 C C . GLY A 1 140 ? 3.647 -41.173 17.548 1.00 67.81 140 GLY A C 1
ATOM 1163 O O . GLY A 1 140 ? 4.224 -41.720 16.604 1.00 67.81 140 GLY A O 1
ATOM 1164 N N . ALA A 1 141 ? 3.612 -41.714 18.767 1.00 64.88 141 ALA A N 1
ATOM 1165 C CA . ALA A 1 141 ? 4.198 -43.022 19.069 1.00 64.88 141 ALA A CA 1
ATOM 1166 C C . ALA A 1 141 ? 3.457 -44.155 18.332 1.00 64.88 141 ALA A C 1
ATOM 1168 O O . ALA A 1 141 ? 4.032 -45.207 18.051 1.00 64.88 141 ALA A O 1
ATOM 1169 N N . LYS A 1 142 ? 2.189 -43.924 17.980 1.00 72.94 142 LYS A N 1
ATOM 1170 C CA . LYS A 1 142 ? 1.353 -44.784 17.138 1.00 72.94 142 LYS A CA 1
ATOM 1171 C C . LYS A 1 142 ? 0.856 -44.029 15.906 1.00 72.94 142 LYS A C 1
ATOM 1173 O O . LYS A 1 142 ? 0.712 -42.813 15.912 1.00 72.94 142 LYS A O 1
ATOM 1178 N N . LYS A 1 143 ? 0.504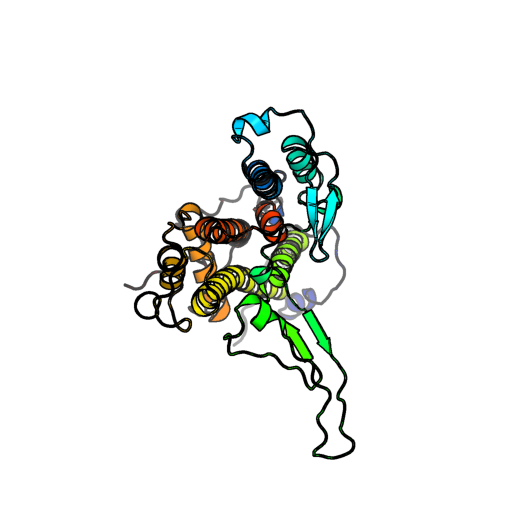 -44.774 14.853 1.00 62.25 143 LYS A N 1
ATOM 1179 C CA . LYS A 1 143 ? -0.071 -44.242 13.598 1.00 62.25 143 LYS A CA 1
ATOM 1180 C C . LYS A 1 143 ? -1.398 -43.481 13.805 1.00 62.25 143 LYS A C 1
ATOM 1182 O O . LYS A 1 143 ? -1.806 -42.719 12.938 1.00 62.25 143 LYS A O 1
ATOM 1187 N N . GLU A 1 144 ? -2.051 -43.711 14.942 1.00 62.53 144 GLU A N 1
ATOM 1188 C CA . GLU A 1 144 ? -3.334 -43.129 15.356 1.00 62.53 144 GLU A CA 1
ATOM 1189 C C . GLU A 1 144 ? -3.174 -41.915 16.287 1.00 62.53 144 GLU A C 1
ATOM 1191 O O . GLU A 1 144 ? -4.145 -41.201 16.548 1.00 62.53 144 GLU A O 1
ATOM 1196 N N . ASP A 1 145 ? -1.961 -41.665 16.789 1.00 68.00 145 ASP A N 1
ATOM 1197 C CA . ASP A 1 145 ? -1.710 -40.557 17.701 1.00 68.00 145 ASP A CA 1
ATOM 1198 C C . ASP A 1 145 ? -1.810 -39.234 16.938 1.00 68.00 145 ASP A C 1
ATOM 1200 O O . ASP A 1 145 ? -1.221 -39.041 15.869 1.00 68.00 145 ASP A O 1
ATOM 1204 N N . ARG A 1 146 ? -2.569 -38.295 17.507 1.00 62.31 146 ARG A N 1
ATOM 1205 C CA . ARG A 1 146 ? -2.694 -36.946 16.958 1.00 62.31 146 ARG A CA 1
ATOM 1206 C C . ARG A 1 146 ? -1.318 -36.284 16.975 1.00 62.31 146 ARG A C 1
ATOM 1208 O O . ARG A 1 146 ? -0.739 -36.078 18.037 1.00 62.31 146 ARG A O 1
ATOM 1215 N N . VAL A 1 147 ? -0.822 -35.934 15.792 1.00 74.75 147 VAL A N 1
ATOM 1216 C CA . VAL A 1 147 ? 0.335 -35.045 15.631 1.00 74.75 147 VAL A CA 1
ATOM 1217 C C . VAL A 1 147 ? 0.024 -33.720 16.335 1.00 74.75 147 VAL A C 1
ATOM 1219 O O . VAL A 1 147 ? -1.129 -33.281 16.329 1.00 74.75 147 VAL A O 1
ATOM 1222 N N . LEU A 1 148 ? 1.019 -33.084 16.961 1.00 77.62 148 LEU A N 1
ATOM 1223 C CA . LEU A 1 148 ? 0.850 -31.727 17.484 1.00 77.62 148 LEU A CA 1
ATOM 1224 C C . LEU A 1 148 ? 0.472 -30.804 16.317 1.00 77.62 148 LEU A C 1
ATOM 1226 O O . LEU A 1 148 ? 1.235 -30.670 15.365 1.00 77.62 148 LEU A O 1
ATOM 1230 N N . GLN A 1 149 ? -0.706 -30.188 16.390 1.00 82.75 149 GLN A N 1
ATOM 1231 C CA . GLN A 1 149 ? -1.195 -29.267 15.366 1.00 82.75 149 GLN A CA 1
ATOM 1232 C C . GLN A 1 149 ? -1.248 -27.860 15.932 1.00 82.75 149 GLN A C 1
ATOM 1234 O O . GLN A 1 149 ? -1.837 -27.631 16.990 1.00 82.75 149 GLN A O 1
ATOM 1239 N N . ILE A 1 150 ? -0.694 -26.913 15.187 1.00 86.00 150 ILE A N 1
ATOM 1240 C CA . ILE A 1 150 ? -0.934 -25.500 15.428 1.00 86.00 150 ILE A CA 1
ATOM 1241 C C . ILE A 1 150 ? -2.215 -25.126 14.685 1.00 86.00 150 ILE A C 1
ATOM 1243 O O . ILE A 1 150 ? -2.348 -25.386 13.487 1.00 86.00 150 ILE A O 1
ATOM 1247 N N . VAL A 1 151 ? -3.172 -24.547 15.404 1.00 89.81 151 VAL A N 1
ATOM 1248 C CA . VAL A 1 151 ? -4.429 -24.052 14.836 1.00 89.81 151 VAL A CA 1
ATOM 1249 C C . VAL A 1 151 ? -4.392 -22.534 14.869 1.00 89.81 151 VAL A C 1
ATOM 1251 O O . VAL A 1 151 ? -4.311 -21.941 15.943 1.00 89.81 151 VAL A O 1
ATOM 1254 N N . ASP A 1 152 ? -4.468 -21.918 13.695 1.00 90.12 152 ASP A N 1
ATOM 1255 C CA . ASP A 1 152 ? -4.587 -20.470 13.576 1.00 90.12 152 ASP A CA 1
ATOM 1256 C C . ASP A 1 152 ? -6.055 -20.068 13.781 1.00 90.12 152 ASP A C 1
ATOM 1258 O O . ASP A 1 152 ? -6.916 -20.344 12.943 1.00 90.12 152 ASP A O 1
ATOM 1262 N N . GLY A 1 153 ? -6.345 -19.450 14.928 1.00 92.38 153 GLY A N 1
ATOM 1263 C CA . GLY A 1 153 ? -7.671 -18.921 15.254 1.00 92.38 153 GLY A CA 1
ATOM 1264 C C . GLY A 1 153 ? -7.908 -17.488 14.770 1.00 92.38 153 GLY A C 1
ATOM 1265 O O . GLY A 1 153 ? -9.031 -16.991 14.878 1.00 92.38 153 GLY A O 1
ATOM 1266 N N . THR A 1 154 ? -6.885 -16.812 14.242 1.00 94.06 154 THR A N 1
ATOM 1267 C CA . THR A 1 154 ? -6.954 -15.405 13.841 1.00 94.06 154 THR A CA 1
ATOM 1268 C C . THR A 1 154 ? -8.019 -15.153 12.763 1.00 94.06 154 THR A C 1
ATOM 1270 O O . THR A 1 154 ? -8.791 -14.207 12.922 1.00 94.06 154 THR A O 1
ATOM 1273 N N . PRO A 1 155 ? -8.194 -15.995 11.721 1.00 94.69 155 PRO A N 1
ATOM 1274 C CA . PRO A 1 155 ? -9.265 -15.786 10.746 1.00 94.69 155 PRO A CA 1
ATOM 1275 C C . PRO A 1 155 ? -10.676 -15.806 11.348 1.00 94.69 155 PRO A C 1
ATOM 1277 O O . PRO A 1 155 ? -11.518 -15.020 10.926 1.00 94.69 155 PRO A O 1
ATOM 1280 N N . GLN A 1 156 ? -10.946 -16.654 12.347 1.00 95.62 156 GLN A N 1
ATOM 1281 C CA . GLN A 1 156 ? -12.247 -16.675 13.033 1.00 95.62 156 GLN A CA 1
ATOM 1282 C C . GLN A 1 156 ? -12.449 -15.442 13.916 1.00 95.62 156 GLN A C 1
ATOM 1284 O O . GLN A 1 156 ? -13.565 -14.943 14.023 1.00 95.62 156 GLN A O 1
ATOM 1289 N N . GLN A 1 157 ? -11.383 -14.935 14.539 1.00 94.75 157 GLN A N 1
ATOM 1290 C CA . GLN A 1 157 ? -11.446 -13.686 15.302 1.00 94.75 157 GLN A CA 1
ATOM 1291 C C . GLN A 1 157 ? -11.725 -12.486 14.388 1.00 94.75 157 GLN A C 1
ATOM 1293 O O . GLN A 1 157 ? -12.441 -11.567 14.769 1.00 94.75 157 GLN A O 1
ATOM 1298 N N . PHE A 1 158 ? -11.179 -12.498 13.171 1.00 95.12 158 PHE A N 1
ATOM 1299 C CA . PHE A 1 158 ? -11.215 -11.357 12.255 1.00 95.12 158 PHE A CA 1
ATOM 1300 C C . PHE A 1 158 ? -12.400 -11.339 11.300 1.00 95.12 158 PHE A C 1
ATOM 1302 O O . PHE A 1 158 ? -12.883 -10.257 10.971 1.00 95.12 158 PHE A O 1
ATOM 1309 N N . TYR A 1 159 ? -12.869 -12.499 10.850 1.00 96.50 159 TYR A N 1
ATOM 1310 C CA . TYR A 1 159 ? -13.990 -12.630 9.916 1.00 96.50 159 TYR A CA 1
ATOM 1311 C C . TYR A 1 159 ? -15.209 -13.292 10.566 1.00 96.50 159 TYR A C 1
ATOM 1313 O O . TYR A 1 159 ? -16.146 -13.658 9.871 1.00 96.50 159 TYR A O 1
ATOM 1321 N N . GLY A 1 160 ? -15.210 -13.449 11.890 1.00 95.69 160 GLY A N 1
ATOM 1322 C CA . GLY A 1 160 ? -16.323 -14.004 12.648 1.00 95.69 160 GLY A CA 1
ATOM 1323 C C . GLY A 1 160 ? -16.310 -15.535 12.768 1.00 95.69 160 GLY A C 1
ATOM 1324 O O . GLY A 1 160 ? -15.627 -16.248 12.021 1.00 95.69 160 GLY A O 1
ATOM 1325 N N . PRO A 1 161 ? -17.107 -16.081 13.706 1.00 95.56 161 PRO A N 1
ATOM 1326 C CA . PRO A 1 161 ? -17.103 -17.508 14.040 1.00 95.56 161 PRO A CA 1
ATOM 1327 C C . PRO A 1 161 ? -17.565 -18.411 12.886 1.00 95.56 161 PRO A C 1
ATOM 1329 O O . PRO A 1 161 ? -17.229 -19.596 12.860 1.00 95.56 161 PRO A O 1
ATOM 1332 N N . ASN A 1 162 ? -18.308 -17.850 11.928 1.00 96.12 162 ASN A N 1
ATOM 1333 C CA . ASN A 1 162 ? -18.846 -18.561 10.770 1.00 96.12 162 ASN A CA 1
ATOM 1334 C C . ASN A 1 162 ? -17.871 -18.626 9.585 1.00 96.12 162 ASN A C 1
ATOM 1336 O O . ASN A 1 162 ? -18.180 -19.285 8.593 1.00 96.12 162 ASN A O 1
ATOM 1340 N N . TYR A 1 163 ? -16.703 -17.976 9.661 1.00 97.12 163 TYR A N 1
ATOM 1341 C CA . TYR A 1 163 ? -15.711 -18.058 8.595 1.00 97.12 163 TYR A CA 1
ATOM 1342 C C . TYR A 1 163 ? -15.195 -19.504 8.441 1.00 97.12 163 TYR A C 1
ATOM 1344 O O . TYR A 1 163 ? -14.649 -20.070 9.400 1.00 97.12 163 TYR A O 1
ATOM 1352 N N . PRO A 1 164 ? -15.341 -20.129 7.253 1.00 95.69 164 PRO A N 1
ATOM 1353 C CA . PRO A 1 164 ? -15.214 -21.581 7.119 1.00 95.69 164 PRO A CA 1
ATOM 1354 C C . PRO A 1 164 ? -13.765 -22.081 7.130 1.00 95.69 164 PRO A C 1
ATOM 1356 O O . PRO A 1 164 ? -13.521 -23.256 7.405 1.00 95.69 164 PRO A O 1
ATOM 1359 N N . ILE A 1 165 ? -12.792 -21.218 6.827 1.00 94.12 165 ILE A N 1
ATOM 1360 C CA . ILE A 1 165 ? -11.392 -21.625 6.682 1.00 94.12 165 ILE A CA 1
ATOM 1361 C C . ILE A 1 165 ? -10.697 -21.566 8.039 1.00 94.12 165 ILE A C 1
ATOM 1363 O O . ILE A 1 165 ? -10.548 -20.491 8.614 1.00 94.12 165 ILE A O 1
ATOM 1367 N N . LYS A 1 166 ? -10.232 -22.720 8.524 1.00 93.31 166 LYS A N 1
ATOM 1368 C CA . LYS A 1 166 ? -9.485 -22.875 9.782 1.00 93.31 166 LYS A CA 1
ATOM 1369 C C . LYS A 1 166 ? -8.072 -23.362 9.458 1.00 93.31 166 LYS A C 1
ATOM 1371 O O . LYS A 1 166 ? -7.903 -24.577 9.318 1.00 93.31 166 LYS A O 1
ATOM 1376 N N . PRO A 1 167 ? -7.088 -22.464 9.263 1.00 92.00 167 PRO A N 1
ATOM 1377 C CA . PRO A 1 167 ? -5.736 -22.874 8.915 1.00 92.00 167 PRO A CA 1
ATOM 1378 C C . PRO A 1 167 ? -5.133 -23.738 10.025 1.00 92.00 167 PRO A C 1
ATOM 1380 O O . PRO A 1 167 ? -5.300 -23.471 11.218 1.00 92.00 167 PRO A O 1
ATOM 1383 N N . ARG A 1 168 ? -4.463 -24.815 9.618 1.00 91.06 168 ARG A N 1
ATOM 1384 C CA . ARG A 1 168 ? -3.786 -25.749 10.517 1.00 91.06 168 ARG A CA 1
ATOM 1385 C C . ARG A 1 168 ? -2.420 -26.073 9.953 1.00 91.06 168 ARG A C 1
ATOM 1387 O O . ARG A 1 168 ? -2.299 -26.299 8.751 1.00 91.06 168 ARG A O 1
ATOM 1394 N N . LEU A 1 169 ? -1.432 -26.134 10.832 1.00 89.50 169 LEU A N 1
ATOM 1395 C CA . LEU A 1 169 ? -0.079 -26.539 10.496 1.00 89.50 169 LEU A CA 1
ATOM 1396 C C . LEU A 1 169 ? 0.295 -27.751 11.352 1.00 89.50 169 LEU A C 1
ATOM 1398 O O . LEU A 1 169 ? 0.320 -27.673 12.579 1.00 89.50 169 LEU A O 1
ATOM 1402 N N . ASP A 1 170 ? 0.513 -28.884 10.689 1.00 86.56 170 ASP A N 1
ATOM 1403 C CA . ASP A 1 170 ? 0.805 -30.190 11.298 1.00 86.56 170 ASP A CA 1
ATOM 1404 C C . ASP A 1 170 ? 2.205 -30.725 10.938 1.00 86.56 170 ASP A C 1
ATOM 1406 O O . ASP A 1 170 ? 2.578 -31.824 11.346 1.00 86.56 170 ASP A O 1
ATOM 1410 N N . ARG A 1 171 ? 2.972 -29.962 10.155 1.00 86.88 171 ARG A N 1
ATOM 1411 C CA . ARG A 1 171 ? 4.298 -30.309 9.631 1.00 86.88 171 ARG A CA 1
ATOM 1412 C C . ARG A 1 171 ? 5.124 -29.051 9.389 1.00 86.88 171 ARG A C 1
ATOM 1414 O O . ARG A 1 171 ? 4.638 -27.940 9.605 1.00 86.88 171 ARG A O 1
ATOM 1421 N N . GLU A 1 172 ? 6.345 -29.229 8.907 1.00 90.44 172 GLU A N 1
ATOM 1422 C CA . GLU A 1 172 ? 7.232 -28.141 8.521 1.00 90.44 172 GLU A CA 1
ATOM 1423 C C . GLU A 1 172 ? 6.538 -27.193 7.536 1.00 90.44 172 GLU A C 1
ATOM 1425 O O . GLU A 1 172 ? 6.048 -27.600 6.480 1.00 90.44 172 GLU A O 1
ATOM 1430 N N . GLY A 1 173 ? 6.470 -25.914 7.887 1.00 91.81 173 GLY A N 1
ATOM 1431 C CA . GLY A 1 173 ? 5.770 -24.926 7.086 1.00 91.81 173 GLY A CA 1
ATOM 1432 C C . GLY A 1 173 ? 5.663 -23.571 7.764 1.00 91.81 173 GLY A C 1
ATOM 1433 O O . GLY A 1 173 ? 6.305 -23.288 8.777 1.00 91.81 173 GLY A O 1
ATOM 1434 N N . ARG A 1 174 ? 4.844 -22.710 7.166 1.00 92.81 174 ARG A N 1
ATOM 1435 C CA . ARG A 1 174 ? 4.605 -21.346 7.628 1.00 92.81 174 ARG A CA 1
ATOM 1436 C C . ARG A 1 174 ? 3.131 -21.007 7.462 1.00 92.81 174 ARG A C 1
ATOM 1438 O O . ARG A 1 174 ? 2.546 -21.346 6.436 1.00 92.81 174 ARG A O 1
ATOM 1445 N N . SER A 1 175 ? 2.542 -20.362 8.462 1.00 91.25 175 SER A N 1
ATOM 1446 C CA . SER A 1 175 ? 1.169 -19.857 8.409 1.00 91.25 175 SER A CA 1
ATOM 1447 C C . SER A 1 175 ? 1.180 -18.338 8.364 1.00 91.25 175 SER A C 1
ATOM 1449 O O . SER A 1 175 ? 1.942 -17.706 9.096 1.00 91.25 175 SER A O 1
ATOM 1451 N N . PHE A 1 176 ? 0.310 -17.786 7.520 1.00 92.00 176 PHE A N 1
ATOM 1452 C CA . PHE A 1 176 ? 0.016 -16.361 7.432 1.00 92.00 176 PHE A CA 1
ATOM 1453 C C . PHE A 1 176 ? -1.496 -16.171 7.481 1.00 92.00 176 PHE A C 1
ATOM 1455 O O . PHE A 1 176 ? -2.206 -16.750 6.654 1.00 92.00 176 PHE A O 1
ATOM 1462 N N . SER A 1 177 ? -1.997 -15.338 8.392 1.00 90.81 177 SER A N 1
ATOM 1463 C CA . SER A 1 177 ? -3.426 -14.999 8.404 1.00 90.81 177 SER A CA 1
ATOM 1464 C C . SER A 1 177 ? -3.782 -13.945 7.342 1.00 90.81 177 SER A C 1
ATOM 1466 O O . SER A 1 177 ? -4.902 -13.931 6.827 1.00 90.81 177 SER A O 1
ATOM 1468 N N . THR A 1 178 ? -2.822 -13.096 6.953 1.00 91.62 178 THR A N 1
ATOM 1469 C CA . THR A 1 178 ? -2.907 -12.199 5.791 1.00 91.62 178 THR A CA 1
ATOM 1470 C C . THR A 1 178 ? -1.518 -11.823 5.276 1.00 91.62 178 THR A C 1
ATOM 1472 O O . THR A 1 178 ? -0.565 -11.695 6.034 1.00 91.62 178 THR A O 1
ATOM 1475 N N . MET A 1 179 ? -1.395 -11.601 3.968 1.00 93.44 179 MET A N 1
ATOM 1476 C CA . MET A 1 179 ? -0.136 -11.175 3.343 1.00 93.44 179 MET A CA 1
ATOM 1477 C C . MET A 1 179 ? -0.031 -9.657 3.166 1.00 93.44 179 MET A C 1
ATOM 1479 O O . MET A 1 179 ? 1.037 -9.175 2.799 1.00 93.44 179 MET A O 1
ATOM 1483 N N . LEU A 1 180 ? -1.102 -8.890 3.407 1.00 94.62 180 LEU A N 1
ATOM 1484 C CA . LEU A 1 180 ? -1.118 -7.451 3.128 1.00 94.62 180 LEU A CA 1
ATOM 1485 C C . LEU A 1 180 ? 0.004 -6.657 3.832 1.00 94.62 180 LEU A C 1
ATOM 1487 O O . LEU A 1 180 ? 0.755 -5.993 3.116 1.00 94.62 180 LEU A O 1
ATOM 1491 N N . PRO A 1 181 ? 0.189 -6.721 5.169 1.00 94.19 181 PRO A N 1
ATOM 1492 C CA . PRO A 1 181 ? 1.230 -5.941 5.852 1.00 94.19 181 PRO A CA 1
ATOM 1493 C C . PRO A 1 181 ? 2.643 -6.323 5.386 1.00 94.19 181 PRO A C 1
ATOM 1495 O O . PRO A 1 181 ? 3.480 -5.462 5.113 1.00 94.19 181 PRO A O 1
ATOM 1498 N N . ILE A 1 182 ? 2.898 -7.625 5.221 1.00 94.38 182 ILE A N 1
ATOM 1499 C CA . ILE A 1 182 ? 4.180 -8.150 4.732 1.00 94.38 182 ILE A CA 1
ATOM 1500 C C . ILE A 1 182 ? 4.446 -7.640 3.313 1.00 94.38 182 ILE A C 1
ATOM 1502 O O . ILE A 1 182 ? 5.560 -7.222 2.996 1.00 94.38 182 ILE A O 1
ATOM 1506 N N . MET A 1 183 ? 3.419 -7.638 2.465 1.00 95.88 183 MET A N 1
ATOM 1507 C CA . MET A 1 183 ? 3.532 -7.203 1.082 1.00 95.88 183 MET A CA 1
ATOM 1508 C C . MET A 1 183 ? 3.739 -5.694 0.966 1.00 95.88 183 MET A C 1
ATOM 1510 O O . MET A 1 183 ? 4.592 -5.283 0.189 1.00 95.88 183 MET A O 1
ATOM 1514 N N . LEU A 1 184 ? 3.064 -4.868 1.774 1.00 97.38 184 LEU A N 1
ATOM 1515 C CA . LEU A 1 184 ? 3.318 -3.421 1.817 1.00 97.38 184 LEU A CA 1
ATOM 1516 C C . LEU A 1 184 ? 4.778 -3.123 2.187 1.00 97.38 184 LEU A C 1
ATOM 1518 O O . LEU A 1 184 ? 5.461 -2.385 1.473 1.00 97.38 184 LEU A O 1
ATOM 1522 N N . LYS A 1 185 ? 5.300 -3.768 3.238 1.00 96.81 185 LYS A N 1
ATOM 1523 C CA . LYS A 1 185 ? 6.711 -3.640 3.641 1.00 96.81 185 LYS A CA 1
ATOM 1524 C C . LYS A 1 185 ? 7.665 -4.110 2.544 1.00 96.81 185 LYS A C 1
ATOM 1526 O O . LYS A 1 185 ? 8.669 -3.447 2.271 1.00 96.81 185 LYS A O 1
ATOM 1531 N N . ARG A 1 186 ? 7.353 -5.232 1.883 1.00 97.69 186 ARG A N 1
ATOM 1532 C CA . ARG A 1 186 ? 8.146 -5.754 0.762 1.00 97.69 186 ARG A CA 1
ATOM 1533 C C . ARG A 1 186 ? 8.154 -4.789 -0.418 1.00 97.69 186 ARG A C 1
ATOM 1535 O O . ARG A 1 186 ? 9.236 -4.505 -0.911 1.00 97.69 186 ARG A O 1
ATOM 1542 N N . ILE A 1 187 ? 7.007 -4.242 -0.818 1.00 98.62 187 ILE A N 1
ATOM 1543 C CA . ILE A 1 187 ? 6.900 -3.251 -1.898 1.00 98.62 187 ILE A CA 1
ATOM 1544 C C . ILE A 1 187 ? 7.794 -2.046 -1.600 1.00 98.62 187 ILE A C 1
ATOM 1546 O O . ILE A 1 187 ? 8.590 -1.650 -2.450 1.00 98.62 187 ILE A O 1
ATOM 1550 N N . ILE A 1 188 ? 7.716 -1.498 -0.381 1.00 98.44 188 ILE A N 1
ATOM 1551 C CA . ILE A 1 188 ? 8.543 -0.358 0.034 1.00 98.44 188 ILE A CA 1
ATOM 1552 C C . ILE A 1 188 ? 10.031 -0.693 -0.066 1.00 98.44 188 ILE A C 1
ATOM 1554 O O . ILE A 1 188 ? 10.800 0.057 -0.670 1.00 98.44 188 ILE A O 1
ATOM 1558 N N . ARG A 1 189 ? 10.443 -1.827 0.505 1.00 98.44 189 ARG A N 1
ATOM 1559 C CA . ARG A 1 189 ? 11.844 -2.253 0.514 1.00 98.44 189 ARG A CA 1
ATOM 1560 C C . ARG A 1 189 ? 12.368 -2.551 -0.890 1.00 98.44 189 ARG A C 1
ATOM 1562 O O . ARG A 1 189 ? 13.436 -2.068 -1.246 1.00 98.44 189 ARG A O 1
ATOM 1569 N N . THR A 1 190 ? 11.637 -3.332 -1.679 1.00 98.62 190 THR A N 1
ATOM 1570 C CA . THR A 1 190 ? 12.059 -3.757 -3.019 1.00 98.62 190 THR A CA 1
ATOM 1571 C C . THR A 1 190 ? 12.099 -2.576 -3.981 1.00 98.62 190 THR A C 1
ATOM 1573 O O . THR A 1 190 ? 13.067 -2.452 -4.723 1.00 98.62 190 THR A O 1
ATOM 1576 N N . ARG A 1 191 ? 11.138 -1.644 -3.915 1.00 98.56 191 ARG A N 1
ATOM 1577 C CA . ARG A 1 191 ? 11.201 -0.402 -4.700 1.00 98.56 191 ARG A CA 1
ATOM 1578 C C . ARG A 1 191 ? 12.444 0.421 -4.361 1.00 98.56 191 ARG A C 1
ATOM 1580 O O . ARG A 1 191 ? 13.157 0.833 -5.269 1.00 98.56 191 ARG A O 1
ATOM 1587 N N . LYS A 1 192 ? 12.737 0.614 -3.067 1.00 98.38 192 LYS A N 1
ATOM 1588 C CA . LYS A 1 192 ? 13.970 1.286 -2.620 1.00 98.38 192 LYS A CA 1
ATOM 1589 C C . LYS A 1 192 ? 15.224 0.585 -3.126 1.00 98.38 192 LYS A C 1
ATOM 1591 O O . LYS A 1 192 ? 16.103 1.247 -3.660 1.00 98.38 192 LYS A O 1
ATOM 1596 N N . SER A 1 193 ? 15.277 -0.738 -3.009 1.00 98.44 193 SER A N 1
ATOM 1597 C CA . SER A 1 193 ? 16.418 -1.523 -3.476 1.00 98.44 193 SER A CA 1
ATOM 1598 C C . SER A 1 193 ? 16.634 -1.394 -4.984 1.00 98.44 193 SER A C 1
ATOM 1600 O O . SER A 1 193 ? 17.761 -1.178 -5.406 1.00 98.44 193 SER A O 1
ATOM 1602 N N . LEU A 1 194 ? 15.578 -1.488 -5.796 1.00 98.56 194 LEU A N 1
ATOM 1603 C CA . LEU A 1 194 ? 15.690 -1.395 -7.253 1.00 98.56 194 LEU A CA 1
ATOM 1604 C C . LEU A 1 194 ? 16.084 0.008 -7.727 1.00 98.56 194 LEU A C 1
ATOM 1606 O O . LEU A 1 194 ? 16.843 0.142 -8.679 1.00 98.56 194 LEU A O 1
ATOM 1610 N N . ILE A 1 195 ? 15.594 1.065 -7.082 1.00 98.38 195 ILE A N 1
ATOM 1611 C CA . ILE A 1 195 ? 16.008 2.429 -7.441 1.00 98.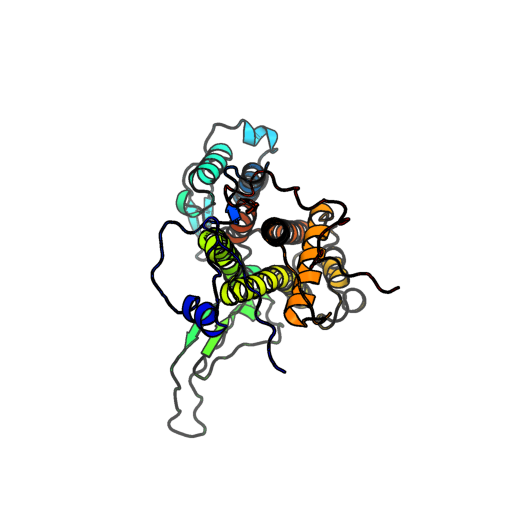38 195 ILE A CA 1
ATOM 1612 C C . ILE A 1 195 ? 17.466 2.660 -7.023 1.00 98.38 195 ILE A C 1
ATOM 1614 O O . ILE A 1 195 ? 18.261 3.144 -7.822 1.00 98.38 195 ILE A O 1
ATOM 1618 N N . ASN A 1 196 ? 17.845 2.246 -5.811 1.00 97.62 196 ASN A N 1
ATOM 1619 C CA . ASN A 1 196 ? 19.219 2.400 -5.328 1.00 97.62 196 ASN A CA 1
ATOM 1620 C C . ASN A 1 196 ? 20.229 1.574 -6.135 1.00 97.62 196 ASN A C 1
ATOM 1622 O O . ASN A 1 196 ? 21.353 2.019 -6.299 1.00 97.62 196 ASN A O 1
ATOM 1626 N N . ASN A 1 197 ? 19.831 0.419 -6.671 1.00 97.50 197 ASN A N 1
ATOM 1627 C CA . ASN A 1 197 ? 20.674 -0.441 -7.511 1.00 97.50 197 ASN A CA 1
ATOM 1628 C C . ASN A 1 197 ? 20.370 -0.270 -9.010 1.00 97.50 197 ASN A C 1
ATOM 1630 O O . ASN A 1 197 ? 20.451 -1.224 -9.785 1.00 97.50 197 ASN A O 1
ATOM 1634 N N . SER A 1 198 ? 19.939 0.921 -9.437 1.00 97.56 198 SER A N 1
ATOM 1635 C CA . SER A 1 198 ? 19.534 1.170 -10.827 1.00 97.56 198 SER A CA 1
ATOM 1636 C C . SER A 1 198 ? 20.674 1.085 -11.845 1.00 97.56 198 SER A C 1
ATOM 1638 O O . SER A 1 198 ? 20.403 0.950 -13.037 1.00 97.56 198 SER A O 1
ATOM 1640 N N . ASN A 1 199 ? 21.931 1.079 -11.402 1.00 96.38 199 ASN A N 1
ATOM 1641 C CA . ASN A 1 199 ? 23.087 0.697 -12.214 1.00 96.38 199 ASN A CA 1
ATOM 1642 C C . ASN A 1 199 ? 22.951 -0.721 -12.803 1.00 96.38 199 ASN A C 1
ATOM 1644 O O . ASN A 1 199 ? 23.432 -0.990 -13.898 1.00 96.38 199 ASN A O 1
ATOM 1648 N N . LEU A 1 200 ? 22.207 -1.608 -12.133 1.00 96.94 200 LEU A N 1
ATOM 1649 C CA . LEU A 1 200 ? 21.913 -2.965 -12.601 1.00 96.94 200 LEU A CA 1
ATOM 1650 C C . LEU A 1 200 ? 20.649 -3.047 -13.474 1.00 96.94 200 LEU A C 1
ATOM 1652 O O . LEU A 1 200 ? 20.226 -4.146 -13.825 1.00 96.94 200 LEU A O 1
ATOM 1656 N N . SER A 1 201 ? 20.023 -1.925 -13.841 1.00 96.19 201 SER A N 1
ATOM 1657 C CA . SER A 1 201 ? 18.708 -1.907 -14.512 1.00 96.19 201 SER A CA 1
ATOM 1658 C C . SER A 1 201 ? 18.650 -2.599 -15.879 1.00 96.19 201 SER A C 1
ATOM 1660 O O . SER A 1 201 ? 17.567 -2.963 -16.336 1.00 96.19 201 SER A O 1
ATOM 1662 N N . LEU A 1 202 ? 19.804 -2.824 -16.511 1.00 94.38 202 LEU A N 1
ATOM 1663 C CA . LEU A 1 202 ? 19.937 -3.543 -17.782 1.00 94.38 202 LEU A CA 1
ATOM 1664 C C . LEU A 1 202 ? 20.223 -5.046 -17.606 1.00 94.38 202 LEU A C 1
ATOM 1666 O O . LEU A 1 202 ? 20.423 -5.759 -18.589 1.00 94.38 202 LEU A O 1
ATOM 1670 N N . THR A 1 203 ? 20.249 -5.541 -16.366 1.00 96.19 203 THR A N 1
ATOM 1671 C CA . THR A 1 203 ? 20.488 -6.957 -16.059 1.00 96.19 203 THR A CA 1
ATOM 1672 C C . THR A 1 203 ? 19.184 -7.767 -16.008 1.00 96.19 203 THR A C 1
ATOM 1674 O O . THR A 1 203 ? 18.131 -7.233 -15.641 1.00 96.19 203 THR A O 1
ATOM 1677 N N . PRO A 1 204 ? 19.226 -9.075 -16.333 1.00 95.75 204 PRO A N 1
ATOM 1678 C CA . PRO A 1 204 ? 18.056 -9.943 -16.212 1.00 95.75 204 PRO A CA 1
ATOM 1679 C C . PRO A 1 204 ? 17.496 -10.031 -14.786 1.00 95.75 204 PRO A C 1
ATOM 1681 O O . PRO A 1 204 ? 16.279 -9.974 -14.613 1.00 95.75 204 PRO A O 1
ATOM 1684 N N . ASP A 1 205 ? 18.355 -10.130 -13.769 1.00 97.38 205 ASP A N 1
ATOM 1685 C CA . ASP A 1 205 ? 17.924 -10.298 -12.374 1.00 97.38 205 ASP A CA 1
ATOM 1686 C C . ASP A 1 205 ? 17.187 -9.066 -11.852 1.00 97.38 205 ASP A C 1
ATOM 1688 O O . ASP A 1 205 ? 16.101 -9.189 -11.282 1.00 97.38 205 ASP A O 1
ATOM 1692 N N . TYR A 1 206 ? 17.698 -7.869 -12.156 1.00 97.38 206 TYR A N 1
ATOM 1693 C CA . TYR A 1 206 ? 16.994 -6.624 -11.862 1.00 97.38 206 TYR A CA 1
ATOM 1694 C C . TYR A 1 206 ? 15.592 -6.616 -12.474 1.00 97.38 206 TYR A C 1
ATOM 1696 O O . TYR A 1 206 ? 14.610 -6.236 -11.831 1.00 97.38 206 TYR A O 1
ATOM 1704 N N . PHE A 1 207 ? 15.481 -7.048 -13.731 1.00 96.12 207 PHE A N 1
ATOM 1705 C CA . PHE A 1 207 ? 14.206 -7.090 -14.430 1.00 96.12 207 PHE A CA 1
ATOM 1706 C C . PHE A 1 207 ? 13.234 -8.113 -13.814 1.00 96.12 207 PHE A C 1
ATOM 1708 O O . PHE A 1 207 ? 12.034 -7.840 -13.708 1.00 96.12 207 PHE A O 1
ATOM 1715 N N . LEU A 1 208 ? 13.725 -9.271 -13.361 1.00 97.12 208 LEU A N 1
ATOM 1716 C CA . LEU A 1 208 ? 12.915 -10.269 -12.656 1.00 97.12 208 LEU A CA 1
ATOM 1717 C C . LEU A 1 208 ? 12.422 -9.756 -11.296 1.00 97.12 208 LEU A C 1
ATOM 1719 O O . LEU A 1 208 ? 11.246 -9.943 -10.964 1.00 97.12 208 LEU A O 1
ATOM 1723 N N . ASP A 1 209 ? 13.268 -9.047 -10.553 1.00 98.31 209 ASP A N 1
ATOM 1724 C CA . ASP A 1 209 ? 12.891 -8.396 -9.298 1.00 98.31 209 ASP A CA 1
ATOM 1725 C C . ASP A 1 209 ? 11.866 -7.278 -9.521 1.00 98.31 209 ASP A C 1
ATOM 1727 O O . ASP A 1 209 ? 10.879 -7.168 -8.784 1.00 98.31 209 ASP A O 1
ATOM 1731 N N . PHE A 1 210 ? 12.035 -6.485 -10.582 1.00 98.12 210 PHE A N 1
ATOM 1732 C CA . PHE A 1 210 ? 11.048 -5.491 -10.996 1.00 98.12 210 PHE A CA 1
ATOM 1733 C C . PHE A 1 210 ? 9.703 -6.139 -11.351 1.00 98.12 210 PHE A C 1
ATOM 1735 O O . PHE A 1 210 ? 8.650 -5.702 -10.876 1.00 98.12 210 PHE A O 1
ATOM 1742 N N . ARG A 1 211 ? 9.713 -7.227 -12.130 1.00 97.50 211 ARG A N 1
ATOM 1743 C CA . ARG A 1 211 ? 8.509 -8.006 -12.449 1.00 97.50 211 ARG A CA 1
ATOM 1744 C C . ARG A 1 211 ? 7.810 -8.506 -11.182 1.00 97.50 211 ARG A C 1
ATOM 1746 O O . ARG A 1 211 ? 6.578 -8.440 -11.104 1.00 97.50 211 ARG A O 1
ATOM 1753 N N . ALA A 1 212 ? 8.564 -9.001 -10.202 1.00 98.25 212 ALA A N 1
ATOM 1754 C CA . ALA A 1 212 ? 8.013 -9.432 -8.921 1.00 98.25 212 ALA A CA 1
ATOM 1755 C C . ALA A 1 212 ? 7.377 -8.255 -8.160 1.00 98.25 212 ALA A C 1
ATOM 1757 O O . ALA A 1 212 ? 6.244 -8.375 -7.693 1.00 98.25 212 ALA A O 1
ATOM 1758 N N . LEU A 1 213 ? 8.044 -7.097 -8.119 1.00 98.62 213 LEU A N 1
ATOM 1759 C CA . LEU A 1 213 ? 7.521 -5.881 -7.494 1.00 98.62 213 LEU A CA 1
ATOM 1760 C C . LEU A 1 213 ? 6.198 -5.422 -8.124 1.00 98.62 213 LEU A C 1
ATOM 1762 O O . LEU A 1 213 ? 5.240 -5.152 -7.402 1.00 98.62 213 LEU A O 1
ATOM 1766 N N . VAL A 1 214 ? 6.107 -5.373 -9.458 1.00 98.19 214 VAL A N 1
ATOM 1767 C CA . VAL A 1 214 ? 4.863 -5.019 -10.169 1.00 98.19 214 VAL A CA 1
ATOM 1768 C C . VAL A 1 214 ? 3.715 -5.956 -9.770 1.00 98.19 214 VAL A C 1
ATOM 1770 O O . VAL A 1 214 ? 2.581 -5.516 -9.567 1.00 98.19 214 VAL A O 1
ATOM 1773 N N . SER A 1 215 ? 4.002 -7.251 -9.616 1.00 98.19 215 SER A N 1
ATOM 1774 C CA . SER A 1 215 ? 3.014 -8.232 -9.167 1.00 98.19 215 SER A CA 1
ATOM 1775 C C . SER A 1 215 ? 2.563 -8.000 -7.730 1.00 98.19 215 SER A C 1
ATOM 1777 O O . SER A 1 215 ? 1.361 -8.050 -7.460 1.00 98.19 215 SER A O 1
ATOM 1779 N N . ASP A 1 216 ? 3.497 -7.731 -6.819 1.00 98.50 216 ASP A N 1
ATOM 1780 C CA . ASP A 1 216 ? 3.203 -7.469 -5.409 1.00 98.50 216 ASP A CA 1
ATOM 1781 C C . ASP A 1 216 ? 2.317 -6.221 -5.256 1.00 98.50 216 ASP A C 1
ATOM 1783 O O . ASP A 1 216 ? 1.315 -6.246 -4.539 1.00 98.50 216 ASP A O 1
ATOM 1787 N N . VAL A 1 217 ? 2.618 -5.157 -6.007 1.00 98.44 217 VAL A N 1
ATOM 1788 C CA . VAL A 1 217 ? 1.854 -3.899 -6.012 1.00 98.44 217 VAL A CA 1
ATOM 1789 C C . VAL A 1 217 ? 0.389 -4.122 -6.401 1.00 98.44 217 VAL A C 1
ATOM 1791 O O . VAL A 1 217 ? -0.518 -3.673 -5.698 1.00 98.44 217 VAL A O 1
ATOM 1794 N N . ILE A 1 218 ? 0.128 -4.855 -7.488 1.00 97.94 218 ILE A N 1
ATOM 1795 C CA . ILE A 1 218 ? -1.247 -5.170 -7.909 1.00 97.94 218 ILE A CA 1
ATOM 1796 C C . ILE A 1 218 ? -1.924 -6.135 -6.928 1.00 97.94 218 ILE A C 1
ATOM 1798 O O . ILE A 1 218 ? -3.105 -5.971 -6.608 1.00 97.94 218 ILE A O 1
ATOM 1802 N N . SER A 1 219 ? -1.174 -7.103 -6.400 1.00 97.56 219 SER A N 1
ATOM 1803 C CA . SER A 1 219 ? -1.685 -8.069 -5.426 1.00 97.56 219 SER A CA 1
ATOM 1804 C C . SER A 1 219 ? -2.134 -7.389 -4.132 1.00 97.56 219 SER A C 1
ATOM 1806 O O . SER A 1 219 ? -3.145 -7.794 -3.565 1.00 97.56 219 SER A O 1
ATOM 1808 N N . ALA A 1 220 ? -1.468 -6.320 -3.683 1.00 98.31 220 ALA A N 1
ATOM 1809 C CA . ALA A 1 220 ? -1.886 -5.559 -2.501 1.00 98.31 220 ALA A CA 1
ATOM 1810 C C . ALA A 1 220 ? -3.308 -4.985 -2.638 1.00 98.31 220 ALA A C 1
ATOM 1812 O O . ALA A 1 220 ? -4.110 -5.067 -1.700 1.00 98.31 220 ALA A O 1
ATOM 1813 N N . VAL A 1 221 ? -3.667 -4.479 -3.824 1.00 98.06 221 VAL A N 1
ATOM 1814 C CA . VAL A 1 221 ? -5.028 -3.992 -4.101 1.00 98.06 221 VAL A CA 1
ATOM 1815 C C . VAL A 1 221 ? -6.030 -5.144 -4.102 1.00 98.06 221 VAL A C 1
ATOM 1817 O O . VAL A 1 221 ? -7.091 -5.047 -3.485 1.00 98.06 221 VAL A O 1
ATOM 1820 N N . GLU A 1 222 ? -5.703 -6.254 -4.769 1.00 97.12 222 GLU A N 1
ATOM 1821 C CA . GLU A 1 222 ? -6.602 -7.409 -4.835 1.00 97.12 222 GLU A CA 1
ATOM 1822 C C . GLU A 1 222 ? -6.836 -8.055 -3.468 1.00 97.12 222 GLU A C 1
ATOM 1824 O O . GLU A 1 222 ? -7.974 -8.408 -3.155 1.00 97.12 222 GLU A O 1
ATOM 1829 N N . ILE A 1 223 ? -5.794 -8.180 -2.640 1.00 97.12 223 ILE A N 1
ATOM 1830 C CA . ILE A 1 223 ? -5.920 -8.671 -1.266 1.00 97.12 223 ILE A CA 1
ATOM 1831 C C . ILE A 1 223 ? -6.835 -7.749 -0.465 1.00 97.12 223 ILE A C 1
ATOM 1833 O O . ILE A 1 223 ? -7.768 -8.247 0.159 1.00 97.12 223 ILE A O 1
ATOM 1837 N N . THR A 1 224 ? -6.647 -6.429 -0.554 1.00 98.25 224 THR A N 1
ATOM 1838 C CA . THR A 1 224 ? -7.509 -5.456 0.139 1.00 98.25 224 THR A CA 1
ATOM 1839 C C . THR A 1 224 ? -8.983 -5.648 -0.239 1.00 98.25 224 THR A C 1
ATOM 1841 O O . THR A 1 224 ? -9.843 -5.757 0.635 1.00 98.25 224 THR A O 1
ATOM 1844 N N . LEU A 1 225 ? -9.290 -5.755 -1.537 1.00 98.25 225 LEU A N 1
ATOM 1845 C CA . LEU A 1 225 ? -10.659 -5.961 -2.027 1.00 98.25 225 LEU A CA 1
ATOM 1846 C C . LEU A 1 225 ? -11.243 -7.308 -1.580 1.00 98.25 225 LEU A C 1
ATOM 1848 O O . LEU A 1 225 ? -12.407 -7.380 -1.188 1.00 98.25 225 LEU A O 1
ATOM 1852 N N . ASN A 1 226 ? -10.442 -8.374 -1.611 1.00 97.50 226 ASN A N 1
ATOM 1853 C CA . ASN A 1 226 ? -10.877 -9.698 -1.171 1.00 97.50 226 ASN A CA 1
ATOM 1854 C C . ASN A 1 226 ? -11.134 -9.738 0.341 1.00 97.50 226 ASN A C 1
ATOM 1856 O O . ASN A 1 226 ? -12.129 -10.321 0.763 1.00 97.50 226 ASN A O 1
ATOM 1860 N N . GLN A 1 227 ? -10.275 -9.116 1.152 1.00 97.38 227 GLN A N 1
ATOM 1861 C CA . GLN A 1 227 ? -10.471 -9.020 2.599 1.00 97.38 227 GLN A CA 1
ATOM 1862 C C . GLN A 1 227 ? -11.751 -8.240 2.928 1.00 97.38 227 GLN A C 1
ATOM 1864 O O . GLN A 1 227 ? -12.522 -8.680 3.776 1.00 97.38 227 GLN A O 1
ATOM 1869 N N . VAL A 1 228 ? -12.028 -7.139 2.215 1.00 98.06 228 VAL A N 1
ATOM 1870 C CA . VAL A 1 228 ? -13.293 -6.390 2.338 1.00 98.06 228 VAL A CA 1
ATOM 1871 C C . VAL A 1 228 ? -14.500 -7.264 2.001 1.00 98.06 228 VAL A C 1
ATOM 1873 O O . VAL A 1 228 ? -15.459 -7.292 2.769 1.00 98.06 228 VAL A O 1
ATOM 1876 N N . TYR A 1 229 ? -14.450 -8.000 0.887 1.00 98.19 229 TYR A N 1
ATOM 1877 C CA . TYR A 1 229 ? -15.526 -8.910 0.492 1.00 98.19 229 TYR A CA 1
ATOM 1878 C C . TYR A 1 229 ? -15.793 -9.966 1.577 1.00 98.19 229 TYR A C 1
ATOM 1880 O O . TYR A 1 229 ? -16.935 -10.150 1.985 1.00 98.19 229 TYR A O 1
ATOM 1888 N N . ILE A 1 230 ? -14.742 -10.630 2.073 1.00 97.62 230 ILE A N 1
ATOM 1889 C CA . ILE A 1 230 ? -14.850 -11.682 3.098 1.00 97.62 230 ILE A CA 1
ATOM 1890 C C . ILE A 1 230 ? -15.404 -11.108 4.401 1.00 97.62 230 ILE A C 1
ATOM 1892 O O . ILE A 1 230 ? -16.301 -11.691 5.002 1.00 97.62 230 ILE A O 1
ATOM 1896 N N . LYS A 1 231 ? -14.896 -9.951 4.832 1.00 98.06 231 LYS A N 1
ATOM 1897 C CA . LYS A 1 231 ? -15.382 -9.288 6.039 1.00 98.06 231 LYS A CA 1
ATOM 1898 C C . LYS A 1 231 ? -16.866 -8.944 5.912 1.00 98.06 231 LYS A C 1
ATOM 1900 O O . LYS A 1 231 ? -17.616 -9.214 6.836 1.00 98.06 231 LYS A O 1
ATOM 1905 N N . ALA A 1 232 ? -17.309 -8.436 4.763 1.00 98.19 232 ALA A N 1
ATOM 1906 C CA . ALA A 1 232 ? -18.724 -8.164 4.523 1.00 98.19 232 ALA A CA 1
ATOM 1907 C C . ALA A 1 232 ? -19.598 -9.428 4.543 1.00 98.19 232 ALA A C 1
ATOM 1909 O O . ALA A 1 232 ? -20.727 -9.368 5.019 1.00 98.19 232 ALA A O 1
ATOM 1910 N N . GLU A 1 233 ? -19.090 -10.554 4.041 1.00 98.06 233 GLU A N 1
ATOM 1911 C CA . GLU A 1 233 ? -19.820 -11.825 3.993 1.00 98.06 233 GLU A CA 1
ATOM 1912 C C . GLU A 1 233 ? -20.023 -12.447 5.381 1.00 98.06 233 GLU A C 1
ATOM 1914 O O . GLU A 1 233 ? -21.128 -12.886 5.697 1.00 98.06 233 GLU A O 1
ATOM 1919 N N . TYR A 1 234 ? -18.971 -12.495 6.204 1.00 98.12 234 TYR A N 1
ATOM 1920 C CA . TYR A 1 234 ? -18.975 -13.306 7.428 1.00 98.12 234 TYR A CA 1
ATOM 1921 C C . TYR A 1 234 ? -19.080 -12.504 8.731 1.00 98.12 234 TYR A C 1
ATOM 1923 O O . TYR A 1 234 ? -19.569 -13.041 9.725 1.00 98.12 234 TYR A O 1
ATOM 1931 N N . ASP A 1 235 ? -18.654 -11.239 8.735 1.00 97.81 235 ASP A N 1
ATOM 1932 C CA . ASP A 1 235 ? -18.696 -10.364 9.913 1.00 97.81 235 ASP A CA 1
ATOM 1933 C C . ASP A 1 235 ? -18.802 -8.879 9.497 1.00 97.81 235 ASP A C 1
ATOM 1935 O O . ASP A 1 235 ? -17.835 -8.110 9.624 1.00 97.81 235 ASP A O 1
ATOM 1939 N N . PRO A 1 236 ? -19.944 -8.478 8.899 1.00 97.44 236 PRO A N 1
ATOM 1940 C CA . PRO A 1 236 ? -20.116 -7.150 8.324 1.00 97.44 236 PRO A CA 1
ATOM 1941 C C . PRO A 1 236 ? -20.022 -6.053 9.387 1.00 97.44 236 PRO A C 1
ATOM 1943 O O . PRO A 1 236 ? -20.663 -6.113 10.436 1.00 97.44 236 PRO A O 1
ATOM 1946 N N . LEU A 1 237 ? -19.271 -4.991 9.078 1.00 97.31 237 LEU A N 1
ATOM 1947 C CA . LEU A 1 237 ? -19.211 -3.799 9.926 1.00 97.31 237 LEU A CA 1
ATOM 1948 C C . LEU A 1 237 ? -20.549 -3.031 9.917 1.00 97.31 237 LEU A C 1
ATOM 1950 O O . LEU A 1 237 ? -21.335 -3.167 8.976 1.00 97.31 237 LEU A O 1
ATOM 1954 N N . PRO A 1 238 ? -20.820 -2.171 10.920 1.00 97.12 238 PRO A N 1
ATOM 1955 C CA . PRO A 1 238 ? -22.050 -1.386 10.963 1.00 97.12 238 PRO A CA 1
ATOM 1956 C C . PRO A 1 238 ? -22.317 -0.612 9.664 1.00 97.12 238 PRO A C 1
ATOM 1958 O O . PRO A 1 238 ? -21.484 0.158 9.186 1.00 97.12 238 PRO A O 1
ATOM 1961 N N . GLY A 1 239 ? -23.507 -0.821 9.096 1.00 96.81 239 GLY A N 1
ATOM 1962 C CA . GLY A 1 239 ? -23.939 -0.210 7.837 1.00 96.81 239 GLY A CA 1
ATOM 1963 C C . GLY A 1 239 ? -23.490 -0.944 6.570 1.00 96.81 239 GLY A C 1
ATOM 1964 O O . GLY A 1 239 ? -23.989 -0.612 5.495 1.00 96.81 239 GLY A O 1
ATOM 1965 N N . TRP A 1 240 ? -22.607 -1.943 6.668 1.00 98.19 240 TRP A N 1
ATOM 1966 C CA . TRP A 1 240 ? -22.241 -2.772 5.522 1.00 98.19 240 TRP A CA 1
ATOM 1967 C C . TRP A 1 240 ? -23.388 -3.707 5.138 1.00 98.19 240 TRP A C 1
ATOM 1969 O O . TRP A 1 240 ? -24.095 -4.242 5.993 1.00 98.19 240 TRP A O 1
ATOM 1979 N N . LYS A 1 241 ? -23.567 -3.911 3.833 1.00 97.38 241 LYS A N 1
ATOM 1980 C CA . LYS A 1 241 ? -24.565 -4.824 3.270 1.00 97.38 241 LYS A CA 1
ATOM 1981 C C . LYS A 1 241 ? -23.877 -5.872 2.412 1.00 97.38 241 LYS A C 1
ATOM 1983 O O . LYS A 1 241 ? -23.066 -5.535 1.555 1.00 97.38 241 LYS A O 1
ATOM 1988 N N . PHE A 1 242 ? -24.241 -7.134 2.605 1.00 97.62 242 PHE A N 1
ATOM 1989 C CA . PHE A 1 242 ? -23.774 -8.220 1.757 1.00 97.62 242 PHE A CA 1
ATOM 1990 C C . PHE A 1 242 ? -24.942 -8.806 0.972 1.00 97.62 242 PHE A C 1
ATOM 1992 O O . PHE A 1 242 ? -25.874 -9.369 1.540 1.00 97.62 242 PHE A O 1
ATOM 1999 N N . ASP A 1 243 ? -24.888 -8.638 -0.346 1.00 97.38 243 ASP A N 1
ATOM 2000 C CA . ASP A 1 243 ? -25.870 -9.173 -1.282 1.00 97.38 243 ASP A CA 1
ATOM 2001 C C . ASP A 1 243 ? -25.136 -9.994 -2.354 1.00 97.38 243 ASP A C 1
ATOM 2003 O O . ASP A 1 243 ? -24.558 -9.415 -3.284 1.00 97.38 243 ASP A O 1
ATOM 2007 N N . PRO A 1 244 ? -25.142 -11.336 -2.262 1.00 95.56 244 PRO A N 1
ATOM 2008 C CA . PRO A 1 244 ? -24.418 -12.182 -3.204 1.00 95.56 244 PRO A CA 1
ATOM 2009 C C . PRO A 1 244 ? -24.939 -12.046 -4.642 1.00 95.56 244 PRO A C 1
ATOM 2011 O O . PRO A 1 244 ? -24.170 -12.251 -5.578 1.00 95.56 244 PRO A O 1
ATOM 2014 N N . GLY A 1 245 ? -26.200 -11.647 -4.851 1.00 96.25 245 GLY A N 1
ATOM 2015 C CA . GLY A 1 245 ? -26.750 -11.405 -6.186 1.00 96.25 245 GLY A CA 1
ATOM 2016 C C . GLY A 1 245 ? -26.143 -10.169 -6.855 1.00 96.25 245 GLY A C 1
ATOM 2017 O O . GLY A 1 245 ? -25.901 -10.164 -8.062 1.00 96.25 245 GLY A O 1
ATOM 2018 N N . ARG A 1 246 ? -25.832 -9.129 -6.071 1.00 95.19 246 ARG A N 1
ATOM 2019 C CA . ARG A 1 246 ? -25.231 -7.878 -6.573 1.00 95.19 246 ARG A CA 1
ATOM 2020 C C . ARG A 1 246 ? -23.708 -7.933 -6.628 1.00 95.19 246 ARG A C 1
ATOM 2022 O O . ARG A 1 246 ? -23.109 -7.442 -7.589 1.00 95.19 246 ARG A O 1
ATOM 2029 N N . LEU A 1 247 ? -23.089 -8.520 -5.607 1.00 95.31 247 LEU A N 1
ATOM 2030 C CA . LEU A 1 247 ? -21.636 -8.640 -5.495 1.00 95.31 247 LEU A CA 1
ATOM 2031 C C . LEU A 1 247 ? -21.088 -9.765 -6.383 1.00 95.31 247 LEU A C 1
ATOM 2033 O O . LEU A 1 247 ? -19.964 -9.647 -6.880 1.00 95.31 247 LEU A O 1
ATOM 2037 N N . GLY A 1 248 ? -21.887 -10.817 -6.602 1.00 94.31 248 GLY A N 1
ATOM 2038 C CA . GLY A 1 248 ? -21.526 -12.069 -7.266 1.00 94.31 248 GLY A CA 1
ATOM 2039 C C . GLY A 1 248 ? -20.354 -12.802 -6.623 1.00 94.31 248 GLY A C 1
ATOM 2040 O O . GLY A 1 248 ? -19.911 -12.459 -5.538 1.00 94.31 248 GLY A O 1
ATOM 2041 N N . VAL A 1 249 ? -19.836 -13.825 -7.307 1.00 93.81 249 VAL A N 1
ATOM 2042 C CA . VAL A 1 249 ? -18.754 -14.666 -6.770 1.00 93.81 249 VAL A CA 1
ATOM 2043 C C . VAL A 1 249 ? -17.440 -13.901 -6.582 1.00 93.81 249 VAL A C 1
ATOM 2045 O O . VAL A 1 249 ? -17.060 -13.082 -7.415 1.00 93.81 249 VAL A O 1
ATOM 2048 N N . ARG A 1 250 ? -16.696 -14.225 -5.519 1.00 93.06 250 ARG A N 1
ATOM 2049 C CA . ARG A 1 250 ? -15.385 -13.622 -5.210 1.00 93.06 250 ARG A CA 1
ATOM 2050 C C . ARG A 1 250 ? -14.320 -13.881 -6.288 1.00 93.06 250 ARG A C 1
ATOM 2052 O O . ARG A 1 250 ? -13.515 -13.006 -6.602 1.00 93.06 250 ARG A O 1
ATOM 2059 N N . HIS A 1 251 ? -14.285 -15.097 -6.833 1.00 92.00 251 HIS A N 1
ATOM 2060 C CA . HIS A 1 251 ? -13.241 -15.561 -7.756 1.00 92.00 251 HIS A CA 1
ATOM 2061 C C . HIS A 1 251 ? -13.620 -15.357 -9.227 1.00 92.00 251 HIS A C 1
ATOM 2063 O O . HIS A 1 251 ? -14.796 -15.275 -9.563 1.00 92.00 251 HIS A O 1
ATOM 2069 N N . GLY A 1 252 ? -12.618 -15.269 -10.110 1.00 88.94 252 GLY A N 1
ATOM 2070 C CA . GLY A 1 252 ? -12.829 -15.151 -11.562 1.00 88.94 252 GLY A CA 1
ATOM 2071 C C . GLY A 1 252 ? -13.460 -13.830 -12.022 1.0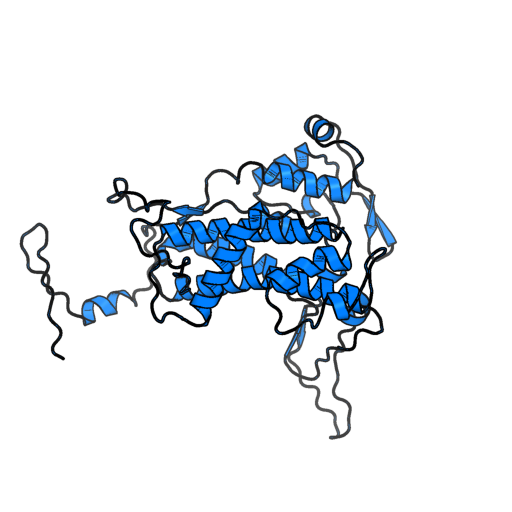0 88.94 252 GLY A C 1
ATOM 2072 O O . GLY A 1 252 ? -13.804 -13.685 -13.192 1.00 88.94 252 GLY A O 1
ATOM 2073 N N . ARG A 1 253 ? -13.621 -12.854 -11.119 1.00 91.69 253 ARG A N 1
ATOM 2074 C CA . ARG A 1 253 ? -14.190 -11.544 -11.441 1.00 91.69 253 ARG A CA 1
ATOM 2075 C C . ARG A 1 253 ? -13.159 -10.571 -11.978 1.00 91.69 253 ARG A C 1
ATOM 2077 O O . ARG A 1 253 ? -12.022 -10.514 -11.508 1.00 91.69 253 ARG A O 1
ATOM 2084 N N . ARG A 1 254 ? -13.610 -9.737 -12.918 1.00 93.06 254 ARG A N 1
ATOM 2085 C CA . ARG A 1 254 ? -12.826 -8.623 -13.447 1.00 93.06 254 ARG A CA 1
ATOM 2086 C C . ARG A 1 254 ? -12.550 -7.619 -12.334 1.00 93.06 254 ARG A C 1
ATOM 2088 O O . ARG A 1 254 ? -13.415 -7.323 -11.513 1.00 93.06 254 ARG A O 1
ATOM 2095 N N . PHE A 1 255 ? -11.359 -7.034 -12.357 1.00 93.81 255 PHE A N 1
ATOM 2096 C CA . PHE A 1 255 ? -10.932 -6.045 -11.369 1.00 93.81 255 PHE A CA 1
ATOM 2097 C C . PHE A 1 255 ? -11.904 -4.859 -11.236 1.00 93.81 255 PHE A C 1
ATOM 2099 O O . PHE A 1 255 ? -12.244 -4.462 -10.126 1.00 93.81 255 PHE A O 1
ATOM 2106 N N . GLN A 1 256 ? -12.412 -4.332 -12.357 1.00 93.19 256 GLN A N 1
ATOM 2107 C CA . GLN A 1 256 ? -13.389 -3.234 -12.347 1.00 93.19 256 GLN A CA 1
ATOM 2108 C C . GLN A 1 256 ? -14.691 -3.604 -11.625 1.00 93.19 256 GLN A C 1
ATOM 2110 O O . GLN A 1 256 ? -15.297 -2.752 -10.984 1.00 93.19 256 GLN A O 1
ATOM 2115 N N . ASP A 1 257 ? -15.112 -4.869 -11.689 1.00 94.31 257 ASP A N 1
ATOM 2116 C CA . ASP A 1 257 ? -16.294 -5.331 -10.964 1.00 94.31 257 ASP A CA 1
ATOM 2117 C C . ASP A 1 257 ? -16.013 -5.469 -9.468 1.00 94.31 257 ASP A C 1
ATOM 2119 O O . ASP A 1 257 ? -16.883 -5.152 -8.663 1.00 94.31 257 ASP A O 1
ATOM 2123 N N . LYS A 1 258 ? -14.786 -5.847 -9.083 1.00 96.69 258 LYS A N 1
ATOM 2124 C CA . LYS A 1 258 ? -14.371 -5.849 -7.672 1.00 96.69 258 LYS A CA 1
ATOM 2125 C C . LYS A 1 258 ? -14.351 -4.440 -7.074 1.00 96.69 258 LYS A C 1
ATOM 2127 O O . LYS A 1 258 ? -14.731 -4.269 -5.924 1.00 96.69 258 LYS A O 1
ATOM 2132 N N . LEU A 1 259 ? -13.980 -3.409 -7.841 1.00 97.19 259 LEU A N 1
ATOM 2133 C CA . LEU A 1 259 ? -14.053 -2.018 -7.362 1.00 97.19 259 LEU A CA 1
ATOM 2134 C C . LEU A 1 259 ? -15.492 -1.579 -7.039 1.00 97.19 259 LEU A C 1
ATOM 2136 O O . LEU A 1 259 ? -15.697 -0.776 -6.130 1.00 97.19 259 LEU A O 1
ATOM 2140 N N . LYS A 1 260 ? -16.502 -2.132 -7.727 1.00 97.06 260 LYS A N 1
ATOM 2141 C CA . LYS A 1 260 ? -17.919 -1.852 -7.428 1.00 97.06 260 LYS A CA 1
ATOM 2142 C C . LYS A 1 260 ? -18.343 -2.394 -6.064 1.00 97.06 260 LYS A C 1
ATOM 2144 O O . LYS A 1 260 ? -19.279 -1.843 -5.484 1.00 97.06 260 LYS A O 1
ATOM 2149 N N . TRP A 1 261 ? -17.648 -3.403 -5.525 1.00 98.19 261 TRP A N 1
ATOM 2150 C CA . TRP A 1 261 ? -17.917 -3.926 -4.183 1.00 98.19 261 TRP A CA 1
ATOM 2151 C C . TRP A 1 261 ? -17.849 -2.832 -3.122 1.00 98.19 261 TRP A C 1
ATOM 2153 O O . TRP A 1 261 ? -18.643 -2.863 -2.193 1.00 98.19 261 TRP A O 1
ATOM 2163 N N . ILE A 1 262 ? -16.981 -1.829 -3.288 1.00 98.25 262 ILE A N 1
ATOM 2164 C CA . ILE A 1 262 ? -16.855 -0.714 -2.341 1.00 98.25 262 ILE A CA 1
ATOM 2165 C C . ILE A 1 262 ? -18.204 -0.019 -2.132 1.00 98.25 262 ILE A C 1
ATOM 2167 O O . ILE A 1 262 ? -18.699 0.051 -1.006 1.00 98.25 262 ILE A O 1
ATOM 2171 N N . TYR A 1 263 ? -18.847 0.414 -3.218 1.00 98.25 263 TYR A N 1
ATOM 2172 C CA . TYR A 1 263 ? -20.164 1.048 -3.154 1.00 98.25 263 TYR A CA 1
ATOM 2173 C C . TYR A 1 263 ? -21.262 0.054 -2.772 1.00 98.25 263 TYR A C 1
ATOM 2175 O O . TYR A 1 263 ? -22.128 0.368 -1.962 1.00 98.25 263 TYR A O 1
ATOM 2183 N N . GLN A 1 264 ? -21.230 -1.158 -3.328 1.00 98.25 264 GLN A N 1
ATOM 2184 C CA . GLN A 1 264 ? -22.259 -2.165 -3.058 1.00 98.25 264 GLN A CA 1
ATOM 2185 C C . GLN A 1 264 ? -22.293 -2.601 -1.584 1.00 98.25 264 GLN A C 1
ATOM 2187 O O . GLN A 1 264 ? -23.379 -2.866 -1.072 1.00 98.25 264 GLN A O 1
ATOM 2192 N N . ILE A 1 265 ? -21.134 -2.646 -0.917 1.00 98.50 265 ILE A N 1
ATOM 2193 C CA . ILE A 1 265 ? -20.994 -3.022 0.493 1.00 98.50 265 ILE A CA 1
ATOM 2194 C C . ILE A 1 265 ? -21.243 -1.824 1.405 1.00 98.50 265 ILE A C 1
ATOM 2196 O O . ILE A 1 265 ? -22.053 -1.920 2.322 1.00 98.50 265 ILE A O 1
ATOM 2200 N N . SER A 1 266 ? -20.548 -0.704 1.181 1.00 98.06 266 SER A N 1
ATOM 2201 C CA . SER A 1 266 ? -20.534 0.422 2.129 1.00 98.06 266 SER A CA 1
ATOM 2202 C C . SER A 1 266 ? -21.550 1.526 1.829 1.00 98.06 266 SER A C 1
ATOM 2204 O O . SER A 1 266 ? -21.806 2.369 2.687 1.00 98.06 266 SER A O 1
ATOM 2206 N N . GLY A 1 267 ? -22.088 1.571 0.606 1.00 97.75 267 GLY A N 1
ATOM 2207 C CA . GLY A 1 267 ? -22.887 2.687 0.093 1.00 97.75 267 GLY A CA 1
ATOM 2208 C C . GLY A 1 267 ? -22.085 3.940 -0.280 1.00 97.75 267 GLY A C 1
ATOM 2209 O O . GLY A 1 267 ? -22.669 4.880 -0.815 1.00 97.75 267 GLY A O 1
ATOM 2210 N N . ASN A 1 268 ? -20.769 3.975 -0.038 1.00 97.81 268 ASN A N 1
ATOM 2211 C CA . ASN A 1 268 ? -19.926 5.142 -0.311 1.00 97.81 268 ASN A CA 1
ATOM 2212 C C . ASN A 1 268 ? -19.232 5.026 -1.674 1.00 97.81 268 ASN A C 1
ATOM 2214 O O . ASN A 1 268 ? -18.876 3.936 -2.129 1.00 97.81 268 ASN A O 1
ATOM 2218 N N . THR A 1 269 ? -19.014 6.160 -2.335 1.00 96.62 269 THR A N 1
ATOM 2219 C CA . THR A 1 269 ? -18.267 6.225 -3.596 1.00 96.62 269 THR A CA 1
ATOM 2220 C C . THR A 1 269 ? -16.762 6.147 -3.340 1.00 96.62 269 THR A C 1
ATOM 2222 O O . THR A 1 269 ? -16.260 6.735 -2.386 1.00 96.62 269 THR A O 1
ATOM 2225 N N . LEU A 1 270 ? -16.035 5.430 -4.203 1.00 94.50 270 LEU A N 1
ATOM 2226 C CA . LEU A 1 270 ? -14.587 5.231 -4.069 1.00 94.50 270 LEU A CA 1
ATOM 2227 C C . LEU A 1 270 ? -13.770 6.513 -4.340 1.00 94.50 270 LEU A C 1
ATOM 2229 O O . LEU A 1 270 ? -12.700 6.665 -3.762 1.00 94.50 270 LEU A O 1
ATOM 2233 N N . SER A 1 271 ? -14.264 7.421 -5.190 1.00 94.31 271 SER A N 1
ATOM 2234 C CA . SER A 1 271 ? -13.625 8.710 -5.523 1.00 94.31 271 SER A CA 1
ATOM 2235 C C . SER A 1 271 ? -12.107 8.602 -5.772 1.00 94.31 271 SER A C 1
ATOM 2237 O O . SER A 1 271 ? -11.310 9.327 -5.175 1.00 94.31 271 SER A O 1
ATOM 2239 N N . ALA A 1 272 ? -11.695 7.627 -6.593 1.00 94.94 272 ALA A N 1
ATOM 2240 C CA . ALA A 1 272 ? -10.289 7.288 -6.849 1.00 94.94 272 ALA A CA 1
ATOM 2241 C C . ALA A 1 272 ? -9.875 7.498 -8.313 1.00 94.94 272 ALA A C 1
ATOM 2243 O O . ALA A 1 272 ? -8.895 6.911 -8.771 1.00 94.94 272 ALA A O 1
ATOM 2244 N N . GLU A 1 273 ? -10.616 8.319 -9.058 1.00 95.94 273 GLU A N 1
ATOM 2245 C CA . GLU A 1 273 ? -10.448 8.538 -10.498 1.00 95.94 273 GLU A CA 1
ATOM 2246 C C . GLU A 1 273 ? -9.016 8.959 -10.855 1.00 95.94 273 GLU A C 1
ATOM 2248 O O . GLU A 1 273 ? -8.499 8.525 -11.881 1.00 95.94 273 GLU A O 1
ATOM 2253 N N . LEU A 1 274 ? -8.351 9.720 -9.978 1.00 96.12 274 LEU A N 1
ATOM 2254 C CA . LEU A 1 274 ? -6.961 10.156 -10.154 1.00 96.12 274 LEU A CA 1
ATOM 2255 C C . LEU A 1 274 ? -5.956 8.991 -10.169 1.00 96.12 274 LEU A C 1
ATOM 2257 O O . LEU A 1 274 ? -4.929 9.089 -10.832 1.00 96.12 274 LEU A O 1
ATOM 2261 N N . TYR A 1 275 ? -6.238 7.891 -9.466 1.00 97.25 275 TYR A N 1
ATOM 2262 C CA . TYR A 1 275 ? -5.290 6.784 -9.264 1.00 97.25 275 TYR A CA 1
ATOM 2263 C C . TYR A 1 275 ? -5.560 5.586 -10.186 1.00 97.25 275 TYR A C 1
ATOM 2265 O O . TYR A 1 275 ? -4.704 4.718 -10.382 1.00 97.25 275 TYR A O 1
ATOM 2273 N N . LEU A 1 276 ? -6.755 5.521 -10.783 1.00 96.19 276 LEU A N 1
ATOM 2274 C CA . LEU A 1 276 ? -7.136 4.439 -11.692 1.00 96.19 276 LEU A CA 1
ATOM 2275 C C . LEU A 1 276 ? -6.273 4.353 -12.966 1.00 96.19 276 LEU A C 1
ATOM 2277 O O . LEU A 1 276 ? -6.013 3.225 -13.390 1.00 96.19 276 LEU A O 1
ATOM 2281 N N . PRO A 1 277 ? -5.802 5.454 -13.589 1.00 94.50 277 PRO A N 1
ATOM 2282 C CA . PRO A 1 277 ? -4.911 5.372 -14.745 1.00 94.50 277 PRO A CA 1
ATOM 2283 C C . PRO A 1 277 ? -3.611 4.614 -14.449 1.00 94.50 277 PRO A C 1
ATOM 2285 O O . PRO A 1 277 ? -3.300 3.660 -15.163 1.00 94.50 277 PRO A O 1
ATOM 2288 N N . ALA A 1 278 ? -2.909 4.964 -13.365 1.00 95.69 278 ALA A N 1
ATOM 2289 C CA . ALA A 1 278 ? -1.695 4.274 -12.921 1.00 95.69 278 ALA A CA 1
ATOM 2290 C C . ALA A 1 278 ? -1.969 2.795 -12.601 1.00 95.69 278 ALA A C 1
ATOM 2292 O O . ALA A 1 278 ? -1.260 1.902 -13.064 1.00 95.69 278 ALA A O 1
ATOM 2293 N N . CYS A 1 279 ? -3.072 2.508 -11.900 1.00 96.69 279 CYS A N 1
ATOM 2294 C CA . CYS A 1 279 ? -3.495 1.136 -11.614 1.00 96.69 279 CYS A CA 1
ATOM 2295 C C . CYS A 1 279 ? -3.761 0.313 -12.878 1.00 96.69 279 CYS A C 1
ATOM 2297 O O . CYS A 1 279 ? -3.322 -0.833 -12.977 1.00 96.69 279 CYS A O 1
ATOM 2299 N N . ASN A 1 280 ? -4.444 0.885 -13.870 1.00 94.25 280 ASN A N 1
ATOM 2300 C CA . ASN A 1 280 ? -4.704 0.193 -15.126 1.00 94.25 280 ASN A CA 1
ATOM 2301 C C . ASN A 1 280 ? -3.410 -0.048 -15.917 1.00 94.25 280 ASN A C 1
ATOM 2303 O O . ASN A 1 280 ? -3.247 -1.155 -16.429 1.00 94.25 280 ASN A O 1
ATOM 2307 N N . ARG A 1 281 ? -2.482 0.923 -15.968 1.00 93.62 281 ARG A N 1
ATOM 2308 C CA . ARG A 1 281 ? -1.159 0.741 -16.594 1.00 93.62 281 ARG A CA 1
ATOM 2309 C C . ARG A 1 281 ? -0.375 -0.387 -15.931 1.00 93.62 281 ARG A C 1
ATOM 2311 O O . ARG A 1 281 ? 0.022 -1.328 -16.613 1.00 93.62 281 ARG A O 1
ATOM 2318 N N . LEU A 1 282 ? -0.227 -0.352 -14.606 1.00 96.00 282 LEU A N 1
ATOM 2319 C CA . LEU A 1 282 ? 0.504 -1.381 -13.863 1.00 96.00 282 LEU A CA 1
ATOM 2320 C C . LEU A 1 282 ? -0.170 -2.755 -13.935 1.00 96.00 282 LEU A C 1
ATOM 2322 O O . LEU A 1 282 ? 0.521 -3.768 -13.965 1.00 96.00 282 LEU A O 1
ATOM 2326 N N . ARG A 1 283 ? -1.503 -2.829 -14.024 1.00 95.00 283 ARG A N 1
ATOM 2327 C CA . ARG A 1 283 ? -2.210 -4.103 -14.227 1.00 95.00 283 ARG A CA 1
ATOM 2328 C C . ARG A 1 283 ? -1.957 -4.675 -15.621 1.00 95.00 283 ARG A C 1
ATOM 2330 O O . ARG A 1 283 ? -1.729 -5.877 -15.744 1.00 95.00 283 ARG A O 1
ATOM 2337 N N . SER A 1 284 ? -1.999 -3.838 -16.657 1.00 91.50 284 SER A N 1
ATOM 2338 C CA . SER A 1 284 ? -1.658 -4.249 -18.024 1.00 91.50 284 SER A CA 1
ATOM 2339 C C . SER A 1 284 ? -0.208 -4.724 -18.102 1.00 91.50 284 SER A C 1
ATOM 2341 O O . SER A 1 284 ? 0.044 -5.807 -18.625 1.00 91.50 284 SER A O 1
ATOM 2343 N N . LEU A 1 285 ? 0.718 -3.978 -17.490 1.00 93.88 285 LEU A N 1
ATOM 2344 C CA . LEU A 1 285 ? 2.121 -4.363 -17.368 1.00 93.88 285 LEU A CA 1
ATOM 2345 C C . LEU A 1 285 ? 2.270 -5.696 -16.626 1.00 93.88 285 LEU A C 1
ATOM 2347 O O . LEU A 1 285 ? 2.888 -6.611 -17.150 1.00 93.88 285 LEU A O 1
ATOM 2351 N N . ARG A 1 286 ? 1.648 -5.857 -15.451 1.00 95.25 286 ARG A N 1
ATOM 2352 C CA . ARG A 1 286 ? 1.655 -7.109 -14.675 1.00 95.25 286 ARG A CA 1
ATOM 2353 C C . ARG A 1 286 ? 1.206 -8.296 -15.519 1.00 95.25 286 ARG A C 1
ATOM 2355 O O . ARG A 1 286 ? 1.846 -9.340 -15.483 1.00 95.25 286 ARG A O 1
ATOM 2362 N N . ASN A 1 287 ? 0.104 -8.160 -16.253 1.00 92.19 287 ASN A N 1
ATOM 2363 C CA . ASN A 1 287 ? -0.412 -9.242 -17.089 1.00 92.19 287 ASN A CA 1
ATOM 2364 C C . ASN A 1 287 ? 0.565 -9.590 -18.212 1.00 92.19 287 ASN A C 1
ATOM 2366 O O . ASN A 1 287 ? 0.864 -10.766 -18.403 1.00 92.19 287 ASN A O 1
ATOM 2370 N N . HIS A 1 288 ? 1.112 -8.582 -18.889 1.00 91.44 288 HIS A N 1
ATOM 2371 C CA . HIS A 1 288 ? 2.108 -8.795 -19.926 1.00 91.44 288 HIS A CA 1
ATOM 2372 C C . HIS A 1 288 ? 3.381 -9.449 -19.373 1.00 91.44 288 HIS A C 1
ATOM 2374 O O . HIS A 1 288 ? 3.812 -10.469 -19.888 1.00 91.44 288 HIS A O 1
ATOM 2380 N N . LEU A 1 289 ? 3.941 -8.954 -18.267 1.00 92.88 289 LEU A N 1
ATOM 2381 C CA . LEU A 1 289 ? 5.137 -9.533 -17.648 1.00 92.88 289 LEU A CA 1
ATOM 2382 C C . LEU A 1 289 ? 4.919 -10.968 -17.142 1.00 92.88 289 LEU A C 1
ATOM 2384 O O . LEU A 1 289 ? 5.870 -11.740 -17.056 1.00 92.88 289 LEU A O 1
ATOM 2388 N N . MET A 1 290 ? 3.689 -11.332 -16.769 1.00 92.75 290 MET A N 1
ATOM 2389 C CA . MET A 1 290 ? 3.377 -12.672 -16.264 1.00 92.75 290 MET A CA 1
ATOM 2390 C C . MET A 1 290 ? 3.090 -13.692 -17.356 1.00 92.75 290 MET A C 1
ATOM 2392 O O . MET A 1 290 ? 3.432 -14.859 -17.177 1.00 92.75 290 MET A O 1
ATOM 2396 N N . HIS A 1 291 ? 2.470 -13.266 -18.452 1.00 91.12 291 HIS A N 1
ATOM 2397 C CA . HIS A 1 291 ? 2.064 -14.155 -19.539 1.00 91.12 291 HIS A CA 1
ATOM 2398 C C . HIS A 1 291 ? 2.960 -14.053 -20.773 1.00 91.12 291 HIS A C 1
ATOM 2400 O O . HIS A 1 291 ? 2.914 -14.940 -21.616 1.00 91.12 291 HIS A O 1
ATOM 2406 N N . PHE A 1 292 ? 3.781 -13.005 -20.848 1.00 89.06 292 PHE A N 1
ATOM 2407 C CA . PHE A 1 292 ? 4.601 -12.645 -22.001 1.00 89.06 292 PHE A CA 1
ATOM 2408 C C . PHE A 1 292 ? 3.774 -12.648 -23.296 1.00 89.06 292 PHE A C 1
ATOM 2410 O O . PHE A 1 292 ? 4.101 -13.324 -24.268 1.00 89.06 292 PHE A O 1
ATOM 2417 N N . ASP A 1 293 ? 2.647 -11.927 -23.252 1.00 82.62 293 ASP A N 1
ATOM 2418 C CA . ASP A 1 293 ? 1.676 -11.797 -24.342 1.00 82.62 293 ASP A CA 1
ATOM 2419 C C . ASP A 1 293 ? 1.415 -10.303 -24.640 1.00 82.62 293 ASP A C 1
ATOM 2421 O O . ASP A 1 293 ? 0.897 -9.598 -23.761 1.00 82.62 293 ASP A O 1
ATOM 2425 N N . PRO A 1 294 ? 1.817 -9.777 -25.817 1.00 82.38 294 PRO A N 1
ATOM 2426 C CA . PRO A 1 294 ? 2.505 -10.487 -26.909 1.00 82.38 294 PRO A CA 1
ATOM 2427 C C . PRO A 1 294 ? 3.916 -10.983 -26.519 1.00 82.38 294 PRO A C 1
ATOM 2429 O O . PRO A 1 294 ? 4.484 -10.481 -25.552 1.00 82.38 294 PRO A O 1
ATOM 2432 N N . PRO A 1 295 ? 4.526 -11.936 -27.259 1.00 86.88 295 PRO A N 1
ATOM 2433 C CA . PRO A 1 295 ? 5.809 -12.565 -26.909 1.00 86.88 295 PRO A CA 1
ATOM 2434 C C . PRO A 1 295 ? 7.027 -11.682 -27.230 1.00 86.88 295 PRO A C 1
ATOM 2436 O O . PRO A 1 295 ? 8.027 -12.132 -27.789 1.00 86.88 295 PRO A O 1
ATOM 2439 N N . SER A 1 296 ? 6.931 -10.396 -26.914 1.00 86.31 296 SER A N 1
ATOM 2440 C CA . SER A 1 296 ? 7.978 -9.405 -27.108 1.00 86.31 296 SER A CA 1
ATOM 2441 C C . SER A 1 296 ? 7.773 -8.254 -26.139 1.00 86.31 296 SER A C 1
ATOM 2443 O O . SER A 1 296 ? 6.654 -7.764 -25.990 1.00 86.31 296 SER A O 1
ATOM 2445 N N . LEU A 1 297 ? 8.868 -7.776 -25.561 1.00 86.94 297 LEU A N 1
ATOM 2446 C CA . LEU A 1 297 ? 8.872 -6.636 -24.662 1.00 86.94 297 LEU A CA 1
ATOM 2447 C C . LEU A 1 297 ? 10.065 -5.736 -24.991 1.00 86.94 297 LEU A C 1
ATOM 2449 O O . LEU A 1 297 ? 11.159 -6.225 -25.268 1.00 86.94 297 LEU A O 1
ATOM 2453 N N . THR A 1 298 ? 9.871 -4.421 -24.957 1.00 87.56 298 THR A N 1
ATOM 2454 C CA . THR A 1 298 ? 10.949 -3.442 -25.150 1.00 87.56 298 THR A CA 1
ATOM 2455 C C . THR A 1 298 ? 10.764 -2.300 -24.166 1.00 87.56 298 THR A C 1
ATOM 2457 O O . THR A 1 298 ? 9.948 -1.413 -24.390 1.00 87.56 298 THR A O 1
ATOM 2460 N N . VAL A 1 299 ? 11.497 -2.338 -23.055 1.00 89.31 299 VAL A N 1
ATOM 2461 C CA . VAL A 1 299 ? 11.359 -1.362 -21.967 1.00 89.31 299 VAL A CA 1
ATOM 2462 C C . VAL A 1 299 ? 12.449 -0.308 -22.067 1.00 89.31 299 VAL A C 1
ATOM 2464 O O . VAL A 1 299 ? 13.632 -0.645 -22.084 1.00 89.31 299 VAL A O 1
ATOM 2467 N N . THR A 1 300 ? 12.063 0.965 -22.076 1.00 91.69 300 THR A N 1
ATOM 2468 C CA . THR A 1 300 ? 13.010 2.063 -21.853 1.00 91.69 300 THR A CA 1
ATOM 2469 C C . THR A 1 300 ? 13.163 2.356 -20.358 1.00 91.69 300 THR A C 1
ATOM 2471 O O . THR A 1 300 ? 12.234 2.173 -19.570 1.00 91.69 300 THR A O 1
ATOM 2474 N N . LEU A 1 301 ? 14.332 2.854 -19.946 1.00 93.62 301 LEU A N 1
ATOM 2475 C CA . LEU A 1 301 ? 14.574 3.240 -18.549 1.00 93.62 301 LEU A CA 1
ATOM 2476 C C . LEU A 1 301 ? 13.685 4.418 -18.099 1.00 93.62 301 LEU A C 1
ATOM 2478 O O . LEU A 1 301 ? 13.348 4.521 -16.919 1.00 93.62 301 LEU A O 1
ATOM 2482 N N . GLU A 1 302 ? 13.237 5.264 -19.033 1.00 92.69 302 GLU A N 1
ATOM 2483 C CA . GLU A 1 302 ? 12.239 6.314 -18.778 1.00 92.69 302 GLU A CA 1
ATOM 2484 C C . GLU A 1 302 ? 10.861 5.734 -18.452 1.00 92.69 302 GLU A C 1
ATOM 2486 O O . GLU A 1 302 ? 10.240 6.144 -17.473 1.00 92.69 302 GLU A O 1
ATOM 2491 N N . GLU A 1 303 ? 10.386 4.747 -19.218 1.00 91.75 303 GLU A N 1
ATOM 2492 C CA . GLU A 1 303 ? 9.124 4.067 -18.902 1.00 91.75 303 GLU A CA 1
ATOM 2493 C C . GLU A 1 303 ? 9.194 3.340 -17.564 1.00 91.75 303 GLU A C 1
ATOM 2495 O O . GLU A 1 303 ? 8.280 3.458 -16.747 1.00 91.75 303 GLU A O 1
ATOM 2500 N N . LEU A 1 304 ? 10.296 2.625 -17.321 1.00 95.19 304 LEU A N 1
ATOM 2501 C CA . LEU A 1 304 ? 10.546 1.938 -16.060 1.00 95.19 304 LEU A CA 1
ATOM 2502 C C . LEU A 1 304 ? 10.487 2.909 -14.870 1.00 95.19 304 LEU A C 1
ATOM 2504 O O . LEU A 1 304 ? 9.843 2.620 -13.859 1.00 95.19 304 LEU A O 1
ATOM 2508 N N . THR A 1 305 ? 11.094 4.087 -15.018 1.00 96.25 305 THR A N 1
ATOM 2509 C CA . THR A 1 305 ? 11.018 5.185 -14.044 1.00 96.25 305 THR A CA 1
ATOM 2510 C C . THR A 1 305 ? 9.571 5.627 -13.815 1.00 96.25 305 THR A C 1
ATOM 2512 O O . THR A 1 305 ? 9.130 5.728 -12.667 1.00 96.25 305 THR A O 1
ATOM 2515 N N . GLY A 1 306 ? 8.801 5.827 -14.888 1.00 95.19 306 GLY A N 1
ATOM 2516 C CA . GLY A 1 306 ? 7.378 6.161 -14.802 1.00 95.19 306 GLY A CA 1
ATOM 2517 C C . GLY A 1 306 ? 6.576 5.113 -14.025 1.00 95.19 306 GLY A C 1
ATOM 2518 O O . GLY A 1 306 ? 5.781 5.459 -13.152 1.00 95.19 306 GLY A O 1
ATOM 2519 N N . TRP A 1 307 ? 6.843 3.825 -14.254 1.00 97.06 307 TRP A N 1
ATOM 2520 C CA . TRP A 1 307 ? 6.182 2.738 -13.530 1.00 97.06 307 TRP A CA 1
ATOM 2521 C C . TRP A 1 307 ? 6.532 2.718 -12.042 1.00 97.06 307 TRP A C 1
ATOM 2523 O O . TRP A 1 307 ? 5.648 2.476 -11.222 1.00 97.06 307 TRP A O 1
ATOM 2533 N N . PHE A 1 308 ? 7.776 3.020 -11.655 1.00 98.31 308 PHE A N 1
ATOM 2534 C CA . PHE A 1 308 ? 8.121 3.179 -10.239 1.00 98.31 308 PHE A CA 1
ATOM 2535 C C . PHE A 1 308 ? 7.345 4.315 -9.572 1.00 98.31 308 PHE A C 1
ATOM 2537 O O . PHE A 1 308 ? 7.024 4.211 -8.386 1.00 98.31 308 PHE A O 1
ATOM 2544 N N . THR A 1 309 ? 7.050 5.395 -10.290 1.00 97.38 309 THR A N 1
ATOM 2545 C CA . THR A 1 309 ? 6.226 6.496 -9.773 1.00 97.38 309 THR A CA 1
ATOM 2546 C C . THR A 1 309 ? 4.746 6.102 -9.708 1.00 97.38 309 THR A C 1
ATOM 2548 O O . THR A 1 309 ? 4.118 6.307 -8.668 1.00 97.38 309 THR A O 1
ATOM 2551 N N . ASP A 1 310 ? 4.220 5.405 -10.723 1.00 97.94 310 ASP A N 1
ATOM 2552 C CA . ASP A 1 310 ? 2.855 4.849 -10.729 1.00 97.94 310 ASP A CA 1
ATOM 2553 C C . ASP A 1 310 ? 2.582 3.941 -9.519 1.00 97.94 310 ASP A C 1
ATOM 2555 O O . ASP A 1 310 ? 1.463 3.889 -9.007 1.00 97.94 310 ASP A O 1
ATOM 2559 N N . MET A 1 311 ? 3.599 3.231 -9.016 1.00 98.44 311 MET A N 1
ATOM 2560 C CA . MET A 1 311 ? 3.454 2.379 -7.831 1.00 98.44 311 MET A CA 1
ATOM 2561 C C . MET A 1 311 ? 3.037 3.170 -6.585 1.00 98.44 311 MET A C 1
ATOM 2563 O O . MET A 1 311 ? 2.377 2.600 -5.721 1.00 98.44 311 MET A O 1
ATOM 2567 N N . ILE A 1 312 ? 3.376 4.456 -6.468 1.00 98.19 312 ILE A N 1
ATOM 2568 C CA . ILE A 1 312 ? 2.959 5.298 -5.333 1.00 98.19 312 ILE A CA 1
ATOM 2569 C C . ILE A 1 312 ? 1.448 5.572 -5.401 1.00 98.19 312 ILE A C 1
ATOM 2571 O O . ILE A 1 312 ? 0.766 5.541 -4.373 1.00 98.19 312 ILE A O 1
ATOM 2575 N N . ASP A 1 313 ? 0.895 5.770 -6.603 1.00 98.25 313 ASP A N 1
ATOM 2576 C CA . ASP A 1 313 ? -0.547 5.980 -6.807 1.00 98.25 313 ASP A CA 1
ATOM 2577 C C . ASP A 1 313 ? -1.379 4.772 -6.367 1.00 98.25 313 ASP A C 1
ATOM 2579 O O . ASP A 1 313 ? -2.523 4.921 -5.938 1.00 98.25 313 ASP A O 1
ATOM 2583 N N . ILE A 1 314 ? -0.798 3.573 -6.390 1.00 98.50 314 ILE A N 1
ATOM 2584 C CA . ILE A 1 314 ? -1.454 2.370 -5.869 1.00 98.50 314 ILE A CA 1
ATOM 2585 C C . ILE A 1 314 ? -1.625 2.433 -4.351 1.00 98.50 314 ILE A C 1
ATOM 2587 O O . ILE A 1 314 ? -2.674 2.039 -3.839 1.00 98.50 314 ILE A O 1
ATOM 2591 N N . GLY A 1 315 ? -0.652 2.996 -3.629 1.00 98.25 315 GLY A N 1
ATOM 2592 C CA . GLY A 1 315 ? -0.804 3.289 -2.204 1.00 98.25 315 GLY A CA 1
ATOM 2593 C C . GLY A 1 315 ? -1.982 4.234 -1.954 1.00 98.25 315 GLY A C 1
ATOM 2594 O O . GLY A 1 315 ? -2.845 3.948 -1.122 1.00 98.25 315 GLY A O 1
ATOM 2595 N N . TYR A 1 316 ? -2.098 5.306 -2.743 1.00 98.25 316 TYR A N 1
ATOM 2596 C CA . TYR A 1 316 ? -3.240 6.218 -2.661 1.00 98.25 316 TYR A CA 1
ATOM 2597 C C . TYR A 1 316 ? -4.577 5.556 -3.019 1.00 98.25 316 TYR A C 1
ATOM 2599 O O . TYR A 1 316 ? -5.580 5.828 -2.358 1.00 98.25 316 TYR A O 1
ATOM 2607 N N . LEU A 1 317 ? -4.608 4.646 -3.998 1.00 98.62 317 LEU A N 1
ATOM 2608 C CA . LEU A 1 317 ? -5.802 3.864 -4.327 1.00 98.62 317 LEU A CA 1
ATOM 2609 C C . LEU A 1 317 ? -6.254 2.998 -3.142 1.00 98.62 317 LEU A C 1
ATOM 2611 O O . LEU A 1 317 ? -7.442 2.978 -2.823 1.00 98.62 317 LEU A O 1
ATOM 2615 N N . ILE A 1 318 ? -5.331 2.312 -2.461 1.00 98.56 318 ILE A N 1
ATOM 2616 C CA . ILE A 1 318 ? -5.656 1.513 -1.266 1.00 98.56 318 ILE A CA 1
ATOM 2617 C C . ILE A 1 318 ? -6.183 2.420 -0.144 1.00 98.56 318 ILE A C 1
ATOM 2619 O O . ILE A 1 318 ? -7.154 2.064 0.527 1.00 98.56 318 ILE A O 1
ATOM 2623 N N . ILE A 1 319 ? -5.617 3.619 0.030 1.00 98.25 319 ILE A N 1
ATOM 2624 C CA . ILE A 1 319 ? -6.137 4.605 0.991 1.00 98.25 319 ILE A CA 1
ATOM 2625 C C . ILE A 1 319 ? -7.550 5.061 0.611 1.00 98.25 319 ILE A C 1
ATOM 2627 O O . ILE A 1 319 ? -8.417 5.122 1.482 1.00 98.25 319 ILE A O 1
ATOM 2631 N N . ALA A 1 320 ? -7.810 5.349 -0.666 1.00 98.38 320 ALA A N 1
ATOM 2632 C CA . ALA A 1 320 ? -9.138 5.726 -1.145 1.00 98.38 320 ALA A CA 1
ATOM 2633 C C . ALA A 1 320 ? -10.161 4.607 -0.888 1.00 98.38 320 ALA A C 1
ATOM 2635 O O . ALA A 1 320 ? -11.248 4.874 -0.374 1.00 98.38 320 ALA A O 1
ATOM 2636 N N . ILE A 1 321 ? -9.777 3.346 -1.133 1.00 98.56 321 ILE A N 1
ATOM 2637 C CA . ILE A 1 321 ? -10.579 2.166 -0.784 1.00 98.56 321 ILE A CA 1
ATOM 2638 C C . ILE A 1 321 ? -10.889 2.157 0.715 1.00 98.56 321 ILE A C 1
ATOM 2640 O O . ILE A 1 321 ? -12.056 2.088 1.096 1.00 98.56 321 ILE A O 1
ATOM 2644 N N . ARG A 1 322 ? -9.874 2.271 1.580 1.00 98.00 322 ARG A N 1
ATOM 2645 C CA . ARG A 1 322 ? -10.076 2.256 3.038 1.00 98.00 322 ARG A CA 1
ATOM 2646 C C . ARG A 1 322 ? -10.968 3.399 3.509 1.00 98.00 322 ARG A C 1
ATOM 2648 O O . ARG A 1 322 ? -11.893 3.153 4.277 1.00 98.00 322 ARG A O 1
ATOM 2655 N N . ARG A 1 323 ? -10.762 4.618 3.005 1.00 96.81 323 ARG A N 1
ATOM 2656 C CA . ARG A 1 323 ? -11.588 5.792 3.331 1.00 96.81 323 ARG A CA 1
ATOM 2657 C C . ARG A 1 323 ? -13.047 5.598 2.921 1.00 96.81 323 ARG A C 1
ATOM 2659 O O . ARG A 1 323 ? -13.931 5.813 3.747 1.00 96.81 323 ARG A O 1
ATOM 2666 N N . ALA A 1 324 ? -13.309 5.122 1.703 1.00 97.69 324 ALA A N 1
ATOM 2667 C CA . ALA A 1 324 ? -14.667 4.823 1.245 1.00 97.69 324 ALA A CA 1
ATOM 2668 C C . ALA A 1 324 ? -15.331 3.728 2.100 1.00 97.69 324 ALA A C 1
ATOM 2670 O O . ALA A 1 324 ? -16.517 3.802 2.410 1.00 97.69 324 ALA A O 1
ATOM 2671 N N . MET A 1 325 ? -14.556 2.753 2.571 1.00 97.69 325 MET A N 1
ATOM 2672 C CA . MET A 1 325 ? -15.035 1.699 3.467 1.00 97.69 325 MET A CA 1
ATOM 2673 C C . MET A 1 325 ? -15.085 2.115 4.950 1.00 97.69 325 MET A C 1
ATOM 2675 O O . MET A 1 325 ? -15.493 1.307 5.784 1.00 97.69 325 MET A O 1
ATOM 2679 N N . LYS A 1 326 ? -14.699 3.358 5.284 1.00 96.12 326 LYS A N 1
ATOM 2680 C CA . LYS A 1 326 ? -14.550 3.884 6.657 1.00 96.12 326 LYS A CA 1
ATOM 2681 C C . LYS A 1 326 ? -13.634 3.024 7.539 1.00 96.12 326 LYS A C 1
ATOM 2683 O O . LYS A 1 326 ? -13.890 2.827 8.724 1.00 96.12 326 LYS A O 1
ATOM 2688 N N . LEU A 1 327 ? -12.570 2.497 6.944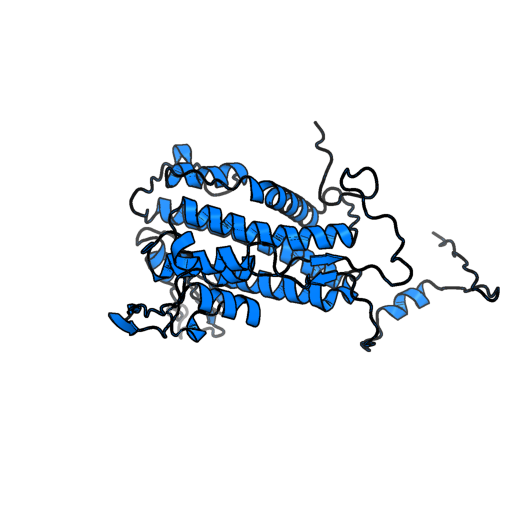 1.00 96.12 327 LEU A N 1
ATOM 2689 C CA . LEU A 1 327 ? -11.568 1.676 7.612 1.00 96.12 327 LEU A CA 1
ATOM 2690 C C . LEU A 1 327 ? -10.401 2.527 8.103 1.00 96.12 327 LEU A C 1
ATOM 2692 O O . LEU A 1 327 ? -10.042 3.534 7.489 1.00 96.12 327 LEU A O 1
ATOM 2696 N N . GLN A 1 328 ? -9.789 2.086 9.200 1.00 95.31 328 GLN A N 1
ATOM 2697 C CA . GLN A 1 328 ? -8.551 2.676 9.693 1.00 95.31 328 GLN A CA 1
ATOM 2698 C C . GLN A 1 328 ? -7.420 2.438 8.687 1.00 95.31 328 GLN A C 1
ATOM 2700 O O . GLN A 1 328 ? -7.366 1.408 8.016 1.00 95.31 328 GLN A O 1
ATOM 2705 N N . LEU A 1 329 ? -6.528 3.417 8.570 1.00 96.38 329 LEU A N 1
ATOM 2706 C CA . LEU A 1 329 ? -5.313 3.299 7.770 1.00 96.38 329 LEU A CA 1
ATOM 2707 C C . LEU A 1 329 ? -4.234 2.576 8.578 1.00 96.38 329 LEU A C 1
ATOM 2709 O O . LEU A 1 329 ? -4.318 2.530 9.803 1.00 96.38 329 LEU A O 1
ATOM 2713 N N . SER A 1 330 ? -3.204 2.067 7.899 1.00 96.81 330 SER A N 1
ATOM 2714 C CA . SER A 1 330 ? -1.995 1.558 8.550 1.00 96.81 330 SER A CA 1
ATOM 2715 C C . SER A 1 330 ? -0.797 2.473 8.337 1.00 96.81 330 SER A C 1
ATOM 2717 O O . SER A 1 330 ? -0.695 3.137 7.302 1.00 96.81 330 SER A O 1
ATOM 2719 N N . TYR A 1 331 ? 0.125 2.522 9.302 1.00 96.31 331 TYR A N 1
ATOM 2720 C CA . TYR A 1 331 ? 1.354 3.308 9.143 1.00 96.31 331 TYR A CA 1
ATOM 2721 C C . TYR A 1 331 ? 2.215 2.786 7.982 1.00 96.31 331 TYR A C 1
ATOM 2723 O O . TYR A 1 331 ? 2.825 3.587 7.283 1.00 96.31 331 TYR A O 1
ATOM 2731 N N . ASP A 1 332 ? 2.190 1.478 7.696 1.00 97.38 332 ASP A N 1
ATOM 2732 C CA . ASP A 1 332 ? 2.829 0.902 6.505 1.00 97.38 332 ASP A CA 1
ATOM 2733 C C . ASP A 1 332 ? 2.264 1.501 5.209 1.00 97.38 332 ASP A C 1
ATOM 2735 O O . ASP A 1 332 ? 3.011 1.816 4.285 1.00 97.38 332 ASP A O 1
ATOM 2739 N N . LEU A 1 333 ? 0.947 1.720 5.145 1.00 97.81 333 LEU A N 1
ATOM 2740 C CA . LEU A 1 333 ? 0.297 2.341 3.993 1.00 97.81 333 LEU A CA 1
ATOM 2741 C C . LEU A 1 333 ? 0.630 3.838 3.877 1.00 97.81 333 LEU A C 1
ATOM 2743 O O . LEU A 1 333 ? 0.817 4.342 2.770 1.00 97.81 333 LEU A O 1
ATOM 2747 N N . VAL A 1 334 ? 0.764 4.540 5.006 1.00 98.25 334 VAL A N 1
ATOM 2748 C CA . VAL A 1 334 ? 1.271 5.922 5.025 1.00 98.25 334 VAL A CA 1
ATOM 2749 C C . VAL A 1 334 ? 2.715 5.971 4.525 1.00 98.25 334 VAL A C 1
ATOM 2751 O O . VAL A 1 334 ? 3.036 6.757 3.638 1.00 98.25 334 VAL A O 1
ATOM 2754 N N . ASN A 1 335 ? 3.576 5.082 5.014 1.00 98.19 335 ASN A N 1
ATOM 2755 C CA . ASN A 1 335 ? 4.970 4.988 4.583 1.00 98.19 335 ASN A CA 1
ATOM 2756 C C . ASN A 1 335 ? 5.110 4.570 3.118 1.00 98.19 335 ASN A C 1
ATOM 2758 O O . ASN A 1 335 ? 6.079 4.948 2.459 1.00 98.19 335 ASN A O 1
ATOM 2762 N N . TYR A 1 336 ? 4.132 3.844 2.577 1.00 98.31 336 TYR A N 1
ATOM 2763 C CA . TYR A 1 336 ? 4.081 3.543 1.156 1.00 98.31 336 TYR A CA 1
ATOM 2764 C C . TYR A 1 336 ? 3.910 4.821 0.320 1.00 98.31 336 TYR A C 1
ATOM 2766 O O . TYR A 1 336 ? 4.713 5.061 -0.582 1.00 98.31 336 TYR A O 1
ATOM 2774 N N . ILE A 1 337 ? 2.938 5.680 0.643 1.00 98.00 337 ILE A N 1
ATOM 2775 C CA . ILE A 1 337 ? 2.712 6.917 -0.128 1.00 98.00 337 ILE A CA 1
ATOM 2776 C C . ILE A 1 337 ? 3.766 8.007 0.115 1.00 98.00 337 ILE A C 1
ATOM 2778 O O . ILE A 1 337 ? 3.874 8.937 -0.680 1.00 98.00 337 ILE A O 1
ATOM 2782 N N . LEU A 1 338 ? 4.540 7.904 1.200 1.00 98.12 338 LEU A N 1
ATOM 2783 C CA . LEU A 1 338 ? 5.636 8.826 1.519 1.00 98.12 338 LEU A CA 1
ATOM 2784 C C . LEU A 1 338 ? 6.915 8.570 0.717 1.00 98.12 338 LEU A C 1
ATOM 2786 O O . LEU A 1 338 ? 7.849 9.369 0.782 1.00 98.12 338 LEU A O 1
ATOM 2790 N N . GLN A 1 339 ? 6.981 7.479 -0.047 1.00 97.69 339 GLN A N 1
ATOM 2791 C CA . GLN A 1 339 ? 8.129 7.248 -0.910 1.00 97.69 339 GLN A CA 1
ATOM 2792 C C . GLN A 1 339 ? 8.282 8.361 -1.955 1.00 97.69 339 GLN A C 1
ATOM 2794 O O . GLN A 1 339 ? 7.305 8.867 -2.502 1.00 97.69 339 GLN A O 1
ATOM 2799 N N . ARG A 1 340 ? 9.533 8.718 -2.259 1.00 97.56 340 ARG A N 1
ATOM 2800 C CA . ARG A 1 340 ? 9.856 9.727 -3.274 1.00 97.56 340 ARG A CA 1
ATOM 2801 C C . ARG A 1 340 ? 9.646 9.179 -4.684 1.00 97.56 340 ARG A C 1
ATOM 2803 O O . ARG A 1 340 ? 9.728 7.961 -4.902 1.00 97.56 340 ARG A O 1
ATOM 2810 N N . GLU A 1 341 ? 9.367 10.078 -5.619 1.00 97.88 341 GLU A N 1
ATOM 2811 C CA . GLU A 1 341 ? 9.195 9.743 -7.033 1.00 97.88 341 GLU A CA 1
ATOM 2812 C C . GLU A 1 341 ? 10.524 9.255 -7.616 1.00 97.88 341 GLU A C 1
ATOM 2814 O O . GLU A 1 341 ? 11.595 9.563 -7.090 1.00 97.88 341 GLU A O 1
ATOM 2819 N N . ALA A 1 342 ? 10.447 8.429 -8.655 1.00 98.00 342 ALA A N 1
ATOM 2820 C CA . ALA A 1 342 ? 11.629 8.022 -9.398 1.00 98.00 342 ALA A CA 1
ATOM 2821 C C . ALA A 1 342 ? 11.898 9.049 -10.505 1.00 98.00 342 ALA A C 1
ATOM 2823 O O . ALA A 1 342 ? 10.963 9.521 -11.153 1.00 98.00 342 ALA A O 1
ATOM 2824 N N . VAL A 1 343 ? 13.169 9.374 -10.720 1.00 97.12 343 VAL A N 1
ATOM 2825 C CA . VAL A 1 343 ? 13.652 10.288 -11.757 1.00 97.12 343 VAL A CA 1
ATOM 2826 C C . VAL A 1 343 ? 14.688 9.552 -12.592 1.00 97.12 343 VAL A C 1
ATOM 2828 O O . VAL A 1 343 ? 15.579 8.900 -12.049 1.00 97.12 343 VAL A O 1
ATOM 2831 N N . PHE A 1 344 ? 14.556 9.646 -13.911 1.00 96.06 344 PHE A N 1
ATOM 2832 C CA . PHE A 1 344 ? 15.504 9.064 -14.845 1.00 96.06 344 PHE A CA 1
ATOM 2833 C C . PHE A 1 344 ? 16.693 10.012 -15.023 1.00 96.06 344 PHE A C 1
ATOM 2835 O O . PHE A 1 344 ? 16.500 11.201 -15.276 1.00 96.06 344 PHE A O 1
ATOM 2842 N N . ILE A 1 345 ? 17.907 9.476 -14.920 1.00 95.44 345 ILE A N 1
ATOM 2843 C CA . ILE A 1 345 ? 19.163 10.210 -15.062 1.00 95.44 345 ILE A CA 1
ATOM 2844 C C . ILE A 1 345 ? 19.956 9.569 -16.212 1.00 95.44 345 ILE A C 1
ATOM 2846 O O . ILE A 1 345 ? 20.438 8.442 -16.061 1.00 95.44 345 ILE A O 1
ATOM 2850 N N . PRO A 1 346 ? 20.088 10.224 -17.380 1.00 93.69 346 PRO A N 1
ATOM 2851 C CA . PRO A 1 346 ? 20.932 9.709 -18.454 1.00 93.69 346 PRO A CA 1
ATOM 2852 C C . PRO A 1 346 ? 22.412 9.766 -18.059 1.00 93.69 346 PRO A C 1
ATOM 2854 O O . PRO A 1 346 ? 22.795 10.524 -17.168 1.00 93.69 346 PRO A O 1
ATOM 2857 N N . GLU A 1 347 ? 23.254 8.987 -18.739 1.00 92.00 347 GLU A N 1
ATOM 2858 C CA . GLU A 1 347 ? 24.704 9.185 -18.628 1.00 92.00 347 GLU A CA 1
ATOM 2859 C C . GLU A 1 347 ? 25.080 10.573 -19.151 1.00 92.00 347 GLU A C 1
ATOM 2861 O O . GLU A 1 347 ? 24.364 11.163 -19.969 1.00 92.00 347 GLU A O 1
ATOM 2866 N N . TYR A 1 348 ? 26.228 11.074 -18.699 1.00 90.88 348 TYR A N 1
ATOM 2867 C CA . TYR A 1 348 ? 26.703 12.418 -19.012 1.00 90.88 348 TYR A CA 1
ATOM 2868 C C . TYR A 1 348 ? 26.685 12.727 -20.519 1.00 90.88 348 TYR A C 1
ATOM 2870 O O . TYR A 1 348 ? 26.167 13.769 -20.932 1.00 90.88 348 TYR A O 1
ATOM 2878 N N . ASP A 1 349 ? 27.149 11.779 -21.337 1.00 90.50 349 ASP A N 1
ATOM 2879 C CA . ASP A 1 349 ? 27.217 11.900 -22.798 1.00 90.50 349 ASP A CA 1
ATOM 2880 C C . ASP A 1 349 ? 25.832 11.936 -23.473 1.00 90.50 349 ASP A C 1
ATOM 2882 O O . ASP A 1 349 ? 25.699 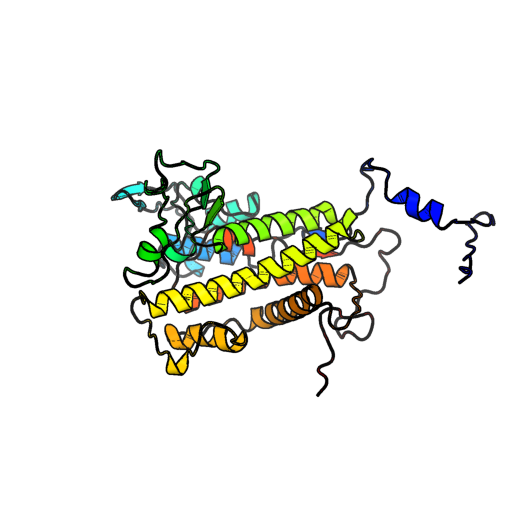12.370 -24.619 1.00 90.50 349 ASP A O 1
ATOM 2886 N N . PHE A 1 350 ? 24.774 11.537 -22.761 1.00 90.38 350 PHE A N 1
ATOM 2887 C CA . PHE A 1 350 ? 23.394 11.512 -23.250 1.00 90.38 350 PHE A CA 1
ATOM 2888 C C . PHE A 1 350 ? 22.500 12.599 -22.637 1.00 90.38 350 PHE A C 1
ATOM 2890 O O . PHE A 1 350 ? 21.291 12.592 -22.878 1.00 90.38 350 PHE A O 1
ATOM 2897 N N . ASN A 1 351 ? 23.054 13.572 -21.906 1.00 85.31 351 ASN A N 1
ATOM 2898 C CA . ASN A 1 351 ? 22.285 14.681 -21.321 1.00 85.31 351 ASN A CA 1
ATOM 2899 C C . ASN A 1 351 ? 21.511 15.521 -22.358 1.00 85.31 351 ASN A C 1
ATOM 2901 O O . ASN A 1 351 ? 20.501 16.134 -22.026 1.00 85.31 351 ASN A O 1
ATOM 2905 N N . GLY A 1 352 ? 21.962 15.542 -23.617 1.00 84.12 352 GLY A N 1
ATOM 2906 C CA . GLY A 1 352 ? 21.305 16.252 -24.723 1.00 84.12 352 GLY A CA 1
ATOM 2907 C C . GLY A 1 352 ? 20.303 15.417 -25.528 1.00 84.12 352 GLY A C 1
ATOM 2908 O O . GLY A 1 352 ? 19.854 15.866 -26.583 1.00 84.12 352 GLY A O 1
ATOM 2909 N N . ARG A 1 353 ? 19.990 14.188 -25.099 1.00 85.25 353 ARG A N 1
ATOM 2910 C CA . ARG A 1 353 ? 19.092 13.301 -25.850 1.00 85.25 353 ARG A CA 1
ATOM 2911 C C . ARG A 1 353 ? 17.665 13.850 -25.890 1.00 85.25 353 ARG A C 1
ATOM 2913 O O . ARG A 1 353 ? 17.193 14.475 -24.942 1.00 85.25 353 ARG A O 1
ATOM 2920 N N . THR A 1 354 ? 16.948 13.565 -26.973 1.00 84.56 354 THR A N 1
ATOM 2921 C CA . THR A 1 354 ? 15.514 13.859 -27.049 1.00 84.56 354 THR A CA 1
ATOM 2922 C C . THR A 1 354 ? 14.764 12.991 -26.031 1.00 84.56 354 THR A C 1
ATOM 2924 O O . THR A 1 354 ? 14.960 11.773 -26.046 1.00 84.56 354 THR A O 1
ATOM 2927 N N . PRO A 1 355 ? 13.932 13.577 -25.150 1.00 81.12 355 PRO A N 1
ATOM 2928 C CA . PRO A 1 355 ? 13.152 12.805 -24.190 1.00 81.12 355 PRO A CA 1
ATOM 2929 C C . PRO A 1 355 ? 12.117 11.935 -24.907 1.00 81.12 355 PRO A C 1
ATOM 2931 O O . PRO A 1 355 ? 11.646 12.284 -25.995 1.00 81.12 355 PRO A O 1
ATOM 2934 N N . LEU A 1 356 ? 11.731 10.820 -24.283 1.00 79.94 356 LEU A N 1
ATOM 2935 C CA . LEU A 1 356 ? 10.641 9.993 -24.794 1.00 79.94 356 LEU A CA 1
ATOM 2936 C C . LEU A 1 356 ? 9.336 10.812 -24.828 1.00 79.94 356 LEU A C 1
ATOM 2938 O O . LEU A 1 356 ? 8.929 11.355 -23.797 1.00 79.94 356 LEU A O 1
ATOM 2942 N N . PRO A 1 357 ? 8.654 10.920 -25.978 1.00 76.25 357 PRO A N 1
ATOM 2943 C CA . PRO A 1 357 ? 7.507 11.802 -26.092 1.00 76.25 357 PRO A CA 1
ATOM 2944 C C . PRO A 1 357 ? 6.264 11.250 -25.370 1.00 76.25 357 PRO A C 1
ATOM 2946 O O . PRO A 1 357 ? 5.929 10.057 -25.411 1.00 76.25 357 PRO A O 1
ATOM 2949 N N . GLU A 1 358 ? 5.531 12.154 -24.716 1.00 71.62 358 GLU A N 1
ATOM 2950 C CA . GLU A 1 358 ? 4.327 11.844 -23.931 1.00 71.62 358 GLU A CA 1
ATOM 2951 C C . GLU A 1 358 ? 3.118 11.416 -24.778 1.00 71.62 358 GLU A C 1
ATOM 2953 O O . GLU A 1 358 ? 2.175 10.812 -24.256 1.00 71.62 358 GLU A O 1
ATOM 2958 N N . ASP A 1 359 ? 3.148 11.639 -26.088 1.00 69.88 359 ASP A N 1
ATOM 2959 C CA . ASP A 1 359 ? 2.111 11.188 -27.019 1.00 69.88 359 ASP A CA 1
ATOM 2960 C C . ASP A 1 359 ? 2.316 9.736 -27.494 1.00 69.88 359 ASP A C 1
ATOM 2962 O O . ASP A 1 359 ? 1.379 9.110 -27.986 1.00 69.88 359 ASP A O 1
ATOM 2966 N N . GLY A 1 360 ? 3.508 9.164 -27.288 1.00 66.38 360 GLY A N 1
ATOM 2967 C CA . GLY A 1 360 ? 3.852 7.819 -27.752 1.00 66.38 360 GLY A CA 1
ATOM 2968 C C . GLY A 1 360 ? 4.124 7.742 -29.247 1.00 66.38 360 GLY A C 1
ATOM 2969 O O . GLY A 1 360 ? 4.047 6.658 -29.819 1.00 66.38 360 GLY A O 1
ATOM 2970 N N . SER A 1 361 ? 4.428 8.879 -29.874 1.00 67.44 361 SER A N 1
ATOM 2971 C CA . SER A 1 361 ? 4.802 8.971 -31.286 1.00 67.44 361 SER A CA 1
ATOM 2972 C C . SER A 1 361 ? 6.112 8.247 -31.605 1.00 67.44 361 SER A C 1
ATOM 2974 O O . SER A 1 361 ? 6.301 7.804 -32.738 1.00 67.44 361 SER A O 1
ATOM 2976 N N . THR A 1 362 ? 7.006 8.090 -30.623 1.00 62.62 362 THR A N 1
ATOM 2977 C CA . THR A 1 362 ? 8.254 7.327 -30.750 1.00 62.62 362 THR A CA 1
ATOM 2978 C C . THR A 1 362 ? 8.519 6.469 -29.507 1.00 62.62 362 THR A C 1
ATOM 2980 O O . THR A 1 362 ? 8.018 6.746 -28.415 1.00 62.62 362 THR A O 1
ATOM 2983 N N . GLY A 1 363 ? 9.295 5.394 -29.691 1.00 59.66 363 GLY A N 1
ATOM 2984 C CA . GLY A 1 363 ? 9.561 4.377 -28.667 1.00 59.66 363 GLY A CA 1
ATOM 2985 C C . GLY A 1 363 ? 8.462 3.314 -28.547 1.00 59.66 363 GLY A C 1
ATOM 2986 O O . GLY A 1 363 ? 7.382 3.430 -29.125 1.00 59.66 363 GLY A O 1
ATOM 2987 N N . TYR A 1 364 ? 8.755 2.230 -27.826 1.00 61.88 364 TYR A N 1
ATOM 2988 C CA . TYR A 1 364 ? 7.813 1.131 -27.617 1.00 61.88 364 TYR A CA 1
ATOM 2989 C C . TYR A 1 364 ? 7.127 1.310 -26.268 1.00 61.88 364 TYR A C 1
ATOM 2991 O O . TYR A 1 364 ? 7.754 1.096 -25.241 1.00 61.88 364 TYR A O 1
ATOM 2999 N N . ARG A 1 365 ? 5.845 1.696 -26.255 1.00 69.44 365 ARG A N 1
ATOM 3000 C CA . ARG A 1 365 ? 5.079 1.801 -25.008 1.00 69.44 365 ARG A CA 1
ATOM 3001 C C . ARG A 1 365 ? 4.727 0.421 -24.478 1.00 69.44 365 ARG A C 1
ATOM 3003 O O . ARG A 1 365 ? 3.615 -0.058 -24.680 1.00 69.44 365 ARG A O 1
ATOM 3010 N N . SER A 1 366 ? 5.647 -0.190 -23.743 1.00 70.31 366 SER A N 1
ATOM 3011 C CA . SER A 1 366 ? 5.560 -1.567 -23.230 1.00 70.31 366 SER A CA 1
ATOM 3012 C C . SER A 1 366 ? 4.364 -1.845 -22.309 1.00 70.31 366 SER A C 1
ATOM 3014 O O . SER A 1 366 ? 4.099 -2.983 -21.933 1.00 70.31 366 SER A O 1
ATOM 3016 N N . SER A 1 367 ? 3.637 -0.803 -21.908 1.00 65.06 367 SER A N 1
ATOM 3017 C CA . SER A 1 367 ? 2.424 -0.900 -21.088 1.00 65.06 367 SER A CA 1
ATOM 3018 C C . SER A 1 367 ? 1.133 -0.534 -21.835 1.00 65.06 367 SER A C 1
ATOM 3020 O O . SER A 1 367 ? 0.048 -0.685 -21.266 1.00 65.06 367 SER A O 1
ATOM 3022 N N . ILE A 1 368 ? 1.219 -0.079 -23.093 1.00 69.62 368 ILE A N 1
ATOM 3023 C CA . ILE A 1 368 ? 0.076 0.323 -23.922 1.00 69.62 368 ILE A CA 1
ATOM 3024 C C . ILE A 1 368 ? 0.005 -0.583 -25.149 1.00 69.62 368 ILE A C 1
ATOM 3026 O O . ILE A 1 368 ? 0.651 -0.355 -26.167 1.00 69.62 368 ILE A O 1
ATOM 3030 N N . TRP A 1 369 ? -0.834 -1.606 -25.044 1.00 67.38 369 TRP A N 1
ATOM 3031 C CA . TRP A 1 369 ? -1.091 -2.541 -26.131 1.00 67.38 369 TRP A CA 1
ATOM 3032 C C . TRP A 1 369 ? -2.227 -2.021 -27.013 1.00 67.38 369 TRP A C 1
ATOM 3034 O O . TRP A 1 369 ? -3.222 -1.520 -26.472 1.00 67.38 369 TRP A O 1
ATOM 3044 N N . PRO A 1 370 ? -2.125 -2.127 -28.351 1.00 64.62 370 PRO A N 1
ATOM 3045 C CA . PRO A 1 370 ? -3.238 -1.789 -29.222 1.00 64.62 370 PRO A CA 1
ATOM 3046 C C . PRO A 1 370 ? -4.441 -2.649 -28.833 1.00 64.62 370 PRO A C 1
ATOM 3048 O O . PRO A 1 370 ? -4.365 -3.877 -28.801 1.00 64.62 370 PRO A O 1
ATOM 3051 N N . ILE A 1 371 ? -5.560 -1.997 -28.515 1.00 56.84 371 ILE A N 1
ATOM 3052 C CA . ILE A 1 371 ? -6.833 -2.693 -28.352 1.00 56.84 371 ILE A CA 1
ATOM 3053 C C . ILE A 1 371 ? -7.225 -3.136 -29.758 1.00 56.84 371 ILE A C 1
ATOM 3055 O O . ILE A 1 371 ? -7.691 -2.320 -30.555 1.00 56.84 371 ILE A O 1
ATOM 3059 N N . VAL A 1 372 ? -6.985 -4.407 -30.079 1.00 49.31 372 VAL A N 1
ATOM 3060 C CA . VAL A 1 372 ? -7.556 -5.015 -31.280 1.00 49.31 372 VAL A CA 1
ATOM 3061 C C . VAL A 1 372 ? -9.070 -4.971 -31.077 1.00 49.31 372 VAL A C 1
ATOM 3063 O O . VAL A 1 372 ? -9.589 -5.616 -30.165 1.00 49.31 372 VAL A O 1
ATOM 3066 N N . LYS A 1 373 ? -9.736 -4.085 -31.823 1.00 37.53 373 LYS A N 1
ATOM 3067 C CA . LYS A 1 373 ? -11.195 -3.948 -31.806 1.00 37.53 373 LYS A CA 1
ATOM 3068 C C . LYS A 1 373 ? -11.864 -5.172 -32.402 1.00 37.53 373 LYS A C 1
ATOM 3070 O O . LYS A 1 373 ? -11.329 -5.684 -33.410 1.00 37.53 373 LYS A O 1
#

Secondary structure (DSSP, 8-state):
-----PPEE-TTS-EE---HHHHHGGGS-----TT---SEEE-SSPPTTHHHHHHHHHHHHHHTT-S-HHHHTT----B--EEE-TTS-EEEPPSB-HHHHHHHHHHHSS--GGGGTPPP---HHHH---EEEE------SSTTSPPP-EE--HHHHHH-TT-----EE-SSEEEES-SHHHHHHHHHHHHHHHHHTGGGTTSHHHHHHHHHHHHHHHHHHHHHHHHHHHHHHHSPPTT----HHHH--SSS--HHHHHHHHHHHHS-----TTTHHHHHHHHHHHHHHHH-SSS-----HHHHHHHHHHHHHHHHHHHHHHHHTTPPP-HHHHHHHTSPPEEE---GGGTTPPPPPTT-SSS--TT------

Sequence (373 aa):
MKGSATTSIDSEGKKLKFTVEDRLRHYDSEIPDDNQHHYIQFSENSRPGAVTEAAFMIIEHFFKDYQPRNKWRKEQRLFTVSQVDDKNALHISGQFNYLKVAASIREHGDFDPYRFGLLAMECQWMDFTLDMSFNVQFRGAKKEDRVLQIVDGTPQQFYGPNYPIKPRLDREGRSFSTMLPIMLKRIIRTRKSLINNSNLSLTPDYFLDFRALVSDVISAVEITLNQVYIKAEYDPLPGWKFDPGRLGVRHGRRFQDKLKWIYQISGNTLSAELYLPACNRLRSLRNHLMHFDPPSLTVTLEELTGWFTDMIDIGYLIIAIRRAMKLQLSYDLVNYILQREAVFIPEYDFNGRTPLPEDGSTGYRSSIWPIVK

Organism: NCBI:txid551996